Protein AF-A0ABC9EC93-F1 (afdb_monomer)

Structure (mmCIF, N/CA/C/O backbone):
data_AF-A0ABC9EC93-F1
#
_entry.id   AF-A0ABC9EC93-F1
#
loop_
_atom_site.group_PDB
_atom_site.id
_atom_site.type_symbol
_atom_site.label_atom_id
_atom_site.label_alt_id
_atom_site.label_comp_id
_atom_site.label_asym_id
_atom_site.label_entity_id
_atom_site.label_seq_id
_atom_site.pdbx_PDB_ins_code
_atom_site.Cartn_x
_atom_site.Cartn_y
_atom_site.Cartn_z
_atom_site.occupancy
_atom_site.B_iso_or_equiv
_atom_site.auth_seq_id
_atom_site.auth_comp_id
_atom_site.auth_asym_id
_atom_site.auth_atom_id
_atom_site.pdbx_PDB_model_num
ATOM 1 N N . MET A 1 1 ? 21.247 65.349 -34.765 1.00 37.47 1 MET A N 1
ATOM 2 C CA . MET A 1 1 ? 20.930 64.978 -33.371 1.00 37.47 1 MET A CA 1
ATOM 3 C C . MET A 1 1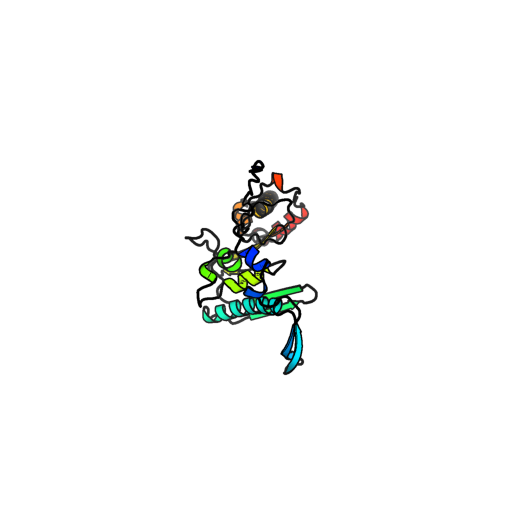 ? 19.420 64.841 -33.272 1.00 37.47 1 MET A C 1
ATOM 5 O O . MET A 1 1 ? 18.752 65.831 -33.028 1.00 37.47 1 MET A O 1
ATOM 9 N N . ASN A 1 2 ? 18.897 63.648 -33.554 1.00 28.33 2 ASN A N 1
ATOM 10 C CA . ASN A 1 2 ? 17.494 63.301 -33.326 1.00 28.33 2 ASN A CA 1
ATOM 11 C C . ASN A 1 2 ? 17.479 62.326 -32.148 1.00 28.33 2 ASN A C 1
ATOM 13 O O . ASN A 1 2 ? 18.087 61.263 -32.239 1.00 28.33 2 ASN A O 1
ATOM 17 N N . LEU A 1 3 ? 16.861 62.731 -31.041 1.00 32.12 3 LEU A N 1
ATOM 18 C CA . LEU A 1 3 ? 16.571 61.881 -29.890 1.00 32.12 3 LEU A CA 1
ATOM 19 C C . LEU A 1 3 ? 15.117 61.428 -30.031 1.00 32.12 3 LEU A C 1
ATOM 21 O O . LEU A 1 3 ? 14.204 62.244 -29.925 1.00 32.12 3 LEU A O 1
ATOM 25 N N . GLU A 1 4 ? 14.920 60.146 -30.322 1.00 33.00 4 GLU A N 1
ATOM 26 C CA . GLU A 1 4 ? 13.622 59.479 -30.206 1.00 33.00 4 GLU A CA 1
ATOM 27 C C . GLU A 1 4 ? 13.312 59.168 -28.728 1.00 33.00 4 GLU A C 1
ATOM 29 O O . GLU A 1 4 ? 14.240 58.992 -27.929 1.00 33.00 4 GLU A O 1
ATOM 34 N N . PRO A 1 5 ? 12.027 59.107 -28.330 1.00 35.53 5 PRO A N 1
ATOM 35 C CA . PRO A 1 5 ? 11.639 58.873 -26.947 1.00 35.53 5 PRO A CA 1
ATOM 36 C C . PRO A 1 5 ? 11.736 57.387 -26.583 1.00 35.53 5 PRO A C 1
ATOM 38 O O . PRO A 1 5 ? 11.238 56.519 -27.297 1.00 35.53 5 PRO A O 1
ATOM 41 N N . GLN A 1 6 ? 12.346 57.098 -25.432 1.00 31.94 6 GLN A N 1
ATOM 42 C CA . GLN A 1 6 ? 12.380 55.755 -24.862 1.00 31.94 6 GLN A CA 1
ATOM 43 C C . GLN A 1 6 ? 10.978 55.319 -24.417 1.00 31.94 6 GLN A C 1
ATOM 45 O O . GLN A 1 6 ? 10.390 55.893 -23.502 1.00 31.94 6 GLN A O 1
ATOM 50 N N . SER A 1 7 ? 10.460 54.267 -25.050 1.00 34.19 7 SER A N 1
ATOM 51 C CA . SER A 1 7 ? 9.344 53.475 -24.545 1.00 34.19 7 SER A CA 1
ATOM 52 C C . SER A 1 7 ? 9.820 52.639 -23.356 1.00 34.19 7 SER A C 1
ATOM 54 O O . SER A 1 7 ? 10.671 51.761 -23.505 1.00 34.19 7 SER A O 1
ATOM 56 N N . SER A 1 8 ? 9.258 52.892 -22.178 1.00 31.48 8 SER A N 1
ATOM 57 C CA . SER A 1 8 ? 9.419 52.057 -20.993 1.00 31.48 8 SER A CA 1
ATOM 58 C C . SER A 1 8 ? 8.718 50.711 -21.203 1.00 31.48 8 SER A C 1
ATOM 60 O O . SER A 1 8 ? 7.518 50.580 -20.964 1.00 31.48 8 SER A O 1
ATOM 62 N N . SER A 1 9 ? 9.454 49.698 -21.651 1.00 28.06 9 SER A N 1
ATOM 63 C CA . SER A 1 9 ? 9.047 48.304 -21.489 1.00 28.06 9 SER A CA 1
ATOM 64 C C . SER A 1 9 ? 9.536 47.817 -20.128 1.00 28.06 9 SER A C 1
ATOM 66 O O . SER A 1 9 ? 10.676 47.376 -19.981 1.00 28.06 9 SER A O 1
ATOM 68 N N . THR A 1 10 ? 8.677 47.921 -19.120 1.00 29.17 10 THR A N 1
ATOM 69 C CA . THR A 1 10 ? 8.843 47.226 -17.845 1.00 29.17 10 THR A CA 1
ATOM 70 C C . THR A 1 10 ? 8.800 45.723 -18.133 1.00 29.17 10 THR A C 1
ATOM 72 O O . THR A 1 10 ? 7.726 45.143 -18.279 1.00 29.17 10 THR A O 1
ATOM 75 N N . GLN A 1 11 ? 9.959 45.081 -18.290 1.00 32.56 11 GLN A N 1
ATOM 76 C CA . GLN A 1 11 ? 10.033 43.625 -18.233 1.00 32.56 11 GLN A CA 1
ATOM 77 C C . GLN A 1 11 ? 9.810 43.219 -16.777 1.00 32.56 11 GLN A C 1
ATOM 79 O O . GLN A 1 11 ? 10.672 43.415 -15.927 1.00 32.56 11 GLN A O 1
ATOM 84 N N . ASN A 1 12 ? 8.621 42.690 -16.504 1.00 31.95 12 ASN A N 1
ATOM 85 C CA . ASN A 1 12 ? 8.336 41.891 -15.319 1.00 31.95 12 ASN A CA 1
ATOM 86 C C . ASN A 1 12 ? 9.278 40.674 -15.303 1.00 31.95 12 ASN A C 1
ATOM 88 O O . ASN A 1 12 ? 9.173 39.845 -16.211 1.00 31.95 12 ASN A O 1
ATOM 92 N N . PRO A 1 13 ? 10.134 40.480 -14.287 1.00 33.22 13 PRO A N 1
ATOM 93 C CA . PRO A 1 13 ? 10.755 39.190 -14.049 1.00 33.22 13 PRO A CA 1
ATOM 94 C C . PRO A 1 13 ? 9.775 38.348 -13.221 1.00 33.22 13 PRO A C 1
ATOM 96 O O . PRO A 1 13 ? 9.917 38.211 -12.010 1.00 33.22 13 PRO A O 1
ATOM 99 N N . HIS A 1 14 ? 8.739 37.809 -13.865 1.00 39.44 14 HIS A N 1
ATOM 100 C CA . HIS A 1 14 ? 7.886 36.785 -13.263 1.00 39.44 14 HIS A CA 1
ATOM 101 C C . HIS A 1 14 ? 8.028 35.473 -14.028 1.00 39.44 14 HIS A C 1
ATOM 103 O O . HIS A 1 14 ? 7.404 35.270 -15.063 1.00 39.44 14 HIS A O 1
ATOM 109 N N . ALA A 1 15 ? 8.799 34.563 -13.448 1.00 32.03 15 ALA A N 1
ATOM 110 C CA . ALA A 1 15 ? 8.433 33.157 -13.384 1.00 32.03 15 ALA A CA 1
ATOM 111 C C . ALA A 1 15 ? 8.995 32.641 -12.056 1.00 32.03 15 ALA A C 1
ATOM 113 O O . ALA A 1 15 ? 10.182 32.345 -11.943 1.00 32.03 15 ALA A O 1
ATOM 114 N N . GLY A 1 16 ? 8.160 32.659 -11.015 1.00 36.53 16 GLY A N 1
ATOM 115 C CA . GLY A 1 16 ? 8.509 32.053 -9.738 1.00 36.53 16 GLY A CA 1
ATOM 116 C C . GLY A 1 16 ? 8.725 30.560 -9.953 1.00 36.53 16 GLY A C 1
ATOM 117 O O . GLY A 1 16 ? 7.812 29.867 -10.394 1.00 36.53 16 GLY A O 1
ATOM 118 N N . GLN A 1 17 ? 9.931 30.076 -9.667 1.00 39.38 17 GLN A N 1
ATOM 119 C CA . GLN A 1 17 ? 10.150 28.659 -9.417 1.00 39.38 17 GLN A CA 1
ATOM 120 C C . GLN A 1 17 ? 9.357 28.321 -8.153 1.00 39.38 17 GLN A C 1
ATOM 122 O O . GLN A 1 17 ? 9.746 28.708 -7.051 1.00 39.38 17 GLN A O 1
ATOM 127 N N . GLY A 1 18 ? 8.194 27.691 -8.322 1.00 45.00 18 GLY A N 1
ATOM 128 C CA . GLY A 1 18 ? 7.500 27.056 -7.211 1.00 45.00 18 GLY A CA 1
ATOM 129 C C . GLY A 1 18 ? 8.447 26.034 -6.594 1.00 45.00 18 GLY A C 1
ATOM 130 O O . GLY A 1 18 ? 9.103 25.289 -7.318 1.00 45.00 18 GLY A O 1
ATOM 131 N N . VAL A 1 19 ? 8.584 26.050 -5.271 1.00 51.44 19 VAL A N 1
ATOM 132 C CA . VAL A 1 19 ? 9.347 25.026 -4.556 1.00 51.44 19 VAL A CA 1
ATOM 133 C C . VAL A 1 19 ? 8.582 23.715 -4.730 1.00 51.44 19 VAL A C 1
ATOM 135 O O . VAL A 1 19 ? 7.580 23.497 -4.059 1.00 51.44 19 VAL A O 1
ATOM 138 N N . GLU A 1 20 ? 9.014 22.896 -5.687 1.00 60.97 20 GLU A N 1
ATOM 139 C CA . GLU A 1 20 ? 8.441 21.574 -5.951 1.00 60.97 20 GLU A CA 1
ATOM 140 C C . GLU A 1 20 ? 8.552 20.710 -4.697 1.00 60.97 20 GLU A C 1
ATOM 142 O O . GLU A 1 20 ? 9.623 20.639 -4.071 1.00 60.97 20 GLU A O 1
ATOM 147 N N . SER A 1 21 ? 7.459 20.036 -4.342 1.00 68.62 21 SER A N 1
ATOM 148 C CA . SER A 1 21 ? 7.466 19.156 -3.180 1.00 68.62 21 SER A CA 1
ATOM 149 C C . SER A 1 21 ? 8.371 17.936 -3.398 1.00 68.62 21 SER A C 1
ATOM 151 O O . SER A 1 21 ? 8.620 17.540 -4.544 1.00 68.62 21 SER A O 1
ATOM 153 N N . PRO A 1 22 ? 8.869 17.287 -2.325 1.00 68.38 22 PRO A N 1
ATOM 154 C CA . PRO A 1 22 ? 9.695 16.085 -2.453 1.00 68.38 22 PRO A CA 1
ATOM 155 C C . PRO A 1 22 ? 9.034 14.998 -3.311 1.00 68.38 22 PRO A C 1
ATOM 157 O O . PRO A 1 22 ? 9.693 14.359 -4.131 1.00 68.38 22 PRO A O 1
ATOM 160 N N . ARG A 1 23 ? 7.714 14.835 -3.176 1.00 70.12 23 ARG A N 1
ATOM 161 C CA . ARG A 1 23 ? 6.916 13.887 -3.955 1.00 70.12 23 ARG A CA 1
ATOM 162 C C . ARG A 1 23 ? 6.804 14.285 -5.425 1.00 70.12 23 ARG A C 1
ATOM 164 O O . ARG A 1 23 ? 6.952 13.430 -6.295 1.00 70.12 23 ARG A O 1
ATOM 171 N N . GLU A 1 24 ? 6.522 15.554 -5.707 1.00 72.62 24 GLU A N 1
ATOM 172 C CA . GLU A 1 24 ? 6.419 16.058 -7.081 1.00 72.62 24 GLU A CA 1
ATOM 173 C C . GLU A 1 24 ? 7.731 15.860 -7.832 1.00 72.62 24 GLU A C 1
ATOM 175 O O . GLU A 1 24 ? 7.724 15.359 -8.953 1.00 72.62 24 GLU A O 1
ATOM 180 N N . ARG A 1 25 ? 8.861 16.125 -7.172 1.00 80.00 25 ARG A N 1
ATOM 181 C CA . ARG A 1 25 ? 10.192 15.882 -7.734 1.00 80.00 25 ARG A CA 1
ATOM 182 C C . ARG A 1 25 ? 10.415 14.413 -8.100 1.00 80.00 25 ARG A C 1
ATOM 184 O O . ARG A 1 25 ? 10.930 14.131 -9.178 1.00 80.00 25 ARG A O 1
ATOM 191 N N . ILE A 1 26 ? 9.983 13.482 -7.243 1.00 82.94 26 ILE A N 1
ATOM 192 C CA . ILE A 1 26 ? 10.064 12.034 -7.511 1.00 82.94 26 ILE A CA 1
ATOM 193 C C . ILE A 1 26 ? 9.227 11.645 -8.732 1.00 82.94 26 ILE A C 1
ATOM 195 O O . ILE A 1 26 ? 9.670 10.846 -9.553 1.00 82.94 26 ILE A O 1
ATOM 199 N N . LEU A 1 27 ? 8.027 12.207 -8.872 1.00 79.56 27 LEU A N 1
ATOM 200 C CA . LEU A 1 27 ? 7.139 11.897 -9.994 1.00 79.56 27 LEU A CA 1
ATOM 201 C C . LEU A 1 27 ? 7.570 12.570 -11.305 1.00 79.56 27 LEU A C 1
ATOM 203 O O . LEU A 1 27 ? 7.331 12.008 -12.373 1.00 79.56 27 LEU A O 1
ATOM 207 N N . LEU A 1 28 ? 8.208 13.741 -11.237 1.00 83.75 28 LEU A N 1
ATOM 208 C CA . LEU A 1 28 ? 8.761 14.450 -12.395 1.00 83.75 28 LEU A CA 1
ATOM 209 C C . LEU A 1 28 ? 10.063 13.814 -12.895 1.00 83.75 28 LEU A C 1
ATOM 211 O O . LEU A 1 28 ? 10.308 13.783 -14.103 1.00 83.75 28 LEU A O 1
ATOM 215 N N . HIS A 1 29 ? 10.875 13.272 -11.985 1.00 86.12 29 HIS A N 1
ATOM 216 C CA . HIS A 1 29 ? 12.179 12.683 -12.292 1.00 86.12 29 HIS A CA 1
ATOM 217 C C . HIS A 1 29 ? 12.331 11.262 -11.723 1.00 86.12 29 HIS A C 1
ATOM 219 O O . HIS A 1 29 ? 13.280 10.986 -10.993 1.00 86.12 29 HIS A O 1
ATOM 225 N N . PRO A 1 30 ? 11.436 10.315 -12.068 1.00 85.69 30 PRO A N 1
ATOM 226 C CA . PRO A 1 30 ? 11.411 8.982 -11.459 1.00 85.69 30 PRO A CA 1
ATOM 227 C C . PRO A 1 30 ? 12.700 8.187 -11.697 1.00 85.69 30 PRO A C 1
ATOM 229 O O . PRO A 1 30 ? 13.083 7.361 -10.866 1.00 85.69 30 PRO A O 1
ATOM 232 N N . GLU A 1 31 ? 13.401 8.456 -12.803 1.00 87.06 31 GLU A N 1
ATOM 233 C CA . GLU A 1 31 ? 14.638 7.756 -13.155 1.00 87.06 31 GLU A CA 1
ATOM 234 C C . GLU A 1 31 ? 15.767 7.959 -12.136 1.00 87.06 31 GLU A C 1
ATOM 236 O O . GLU A 1 31 ? 16.579 7.050 -11.961 1.00 87.06 31 GLU A O 1
ATOM 241 N N . ASP A 1 32 ? 15.768 9.081 -11.409 1.00 85.38 32 ASP A N 1
ATOM 242 C CA . ASP A 1 32 ? 16.762 9.385 -10.372 1.00 85.38 32 ASP A CA 1
ATOM 243 C C . ASP A 1 32 ? 16.549 8.568 -9.084 1.00 85.38 32 ASP A C 1
ATOM 245 O O . ASP A 1 32 ? 17.462 8.441 -8.268 1.00 85.38 32 ASP A O 1
ATOM 249 N N . TYR A 1 33 ? 15.353 7.995 -8.904 1.00 86.06 33 TYR A N 1
ATOM 250 C CA . TYR A 1 33 ? 14.939 7.324 -7.667 1.00 86.06 33 TYR A CA 1
ATOM 251 C C . TYR A 1 33 ? 14.764 5.817 -7.844 1.00 86.06 33 TYR A C 1
ATOM 253 O O . TYR A 1 33 ? 15.267 5.023 -7.050 1.00 86.06 33 TYR A O 1
ATOM 261 N N . VAL A 1 34 ? 14.044 5.411 -8.890 1.00 86.38 34 VAL A N 1
ATOM 262 C CA . VAL A 1 34 ? 13.687 4.004 -9.136 1.00 86.38 34 VAL A CA 1
ATOM 263 C C . VAL A 1 34 ? 14.363 3.433 -10.383 1.00 86.38 34 VAL A C 1
ATOM 265 O O . VAL A 1 34 ? 14.261 2.237 -10.658 1.00 86.38 34 VAL A O 1
ATOM 268 N N . GLY A 1 35 ? 15.113 4.256 -11.118 1.00 88.38 35 GLY A N 1
ATOM 269 C CA . GLY A 1 35 ? 15.680 3.895 -12.410 1.00 88.38 35 GLY A CA 1
ATOM 270 C C . GLY A 1 35 ? 14.658 4.001 -13.542 1.00 88.38 35 GLY A C 1
ATOM 271 O O . GLY A 1 35 ? 13.562 4.529 -13.376 1.00 88.38 35 GLY A O 1
ATOM 272 N N . SER A 1 36 ? 15.033 3.515 -14.728 1.00 91.31 36 SER A N 1
ATOM 273 C CA . SER A 1 36 ? 14.247 3.770 -15.941 1.00 91.31 36 SER A CA 1
ATOM 274 C C . SER A 1 36 ? 12.811 3.244 -15.839 1.00 91.31 36 SER A C 1
ATOM 276 O O . SER A 1 36 ? 12.580 2.093 -15.454 1.00 91.31 36 SER A O 1
ATOM 278 N N . VAL A 1 37 ? 11.862 4.095 -16.231 1.00 92.19 37 VAL A N 1
ATOM 279 C CA . VAL A 1 37 ? 10.425 3.776 -16.327 1.00 92.19 37 VAL A CA 1
ATOM 280 C C . VAL A 1 37 ? 10.044 3.177 -17.685 1.00 92.19 37 VAL A C 1
ATOM 282 O O . VAL A 1 37 ? 8.920 2.724 -17.879 1.00 92.19 37 VAL A O 1
ATOM 285 N N . GLU A 1 38 ? 11.002 3.123 -18.609 1.00 94.44 38 GLU A N 1
ATOM 286 C CA . GLU A 1 38 ? 10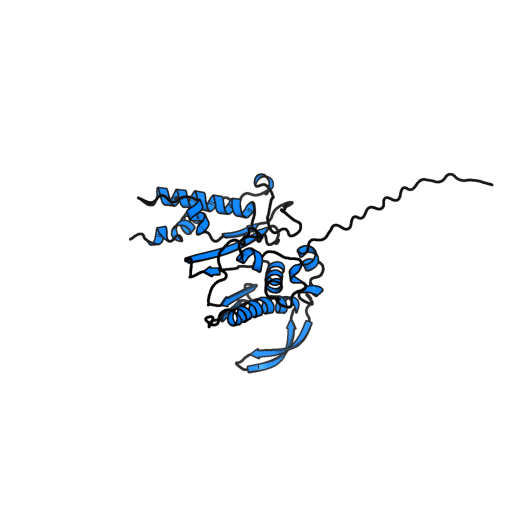.852 2.535 -19.936 1.00 94.44 38 GLU A CA 1
ATOM 287 C C . GLU A 1 38 ? 11.267 1.060 -19.968 1.00 94.44 38 GLU A C 1
ATOM 289 O O . GLU A 1 38 ? 12.097 0.593 -19.181 1.00 94.44 38 GLU A O 1
ATOM 294 N N . ASN A 1 39 ? 10.736 0.320 -20.944 1.00 94.81 39 ASN A N 1
ATOM 295 C CA . ASN A 1 39 ? 11.113 -1.075 -21.161 1.00 94.81 39 ASN A CA 1
ATOM 296 C C . ASN A 1 39 ? 12.599 -1.204 -21.520 1.00 94.81 39 ASN A C 1
ATOM 298 O O . ASN A 1 39 ? 13.095 -0.595 -22.471 1.00 94.81 39 ASN A O 1
ATOM 302 N N . ARG A 1 40 ? 13.305 -2.083 -20.807 1.00 91.75 40 ARG A N 1
ATOM 303 C CA . ARG A 1 40 ? 14.697 -2.451 -21.081 1.00 91.75 40 ARG A CA 1
ATOM 304 C C . ARG A 1 40 ? 14.807 -3.954 -21.259 1.00 91.75 40 ARG A C 1
ATOM 306 O O . ARG A 1 40 ? 14.140 -4.720 -20.572 1.00 91.75 40 ARG A O 1
ATOM 313 N N . SER A 1 41 ? 15.675 -4.371 -22.177 1.00 95.12 41 SER A N 1
ATOM 314 C CA . SER A 1 41 ? 15.993 -5.784 -22.386 1.00 95.12 41 SER A CA 1
ATOM 315 C C . SER A 1 41 ? 17.381 -6.084 -21.842 1.00 95.12 41 SER A C 1
ATOM 317 O O . SER A 1 41 ? 18.351 -5.435 -22.232 1.00 95.12 41 SER A O 1
ATOM 319 N N . LYS A 1 42 ? 17.481 -7.052 -20.931 1.00 91.56 42 LYS A N 1
ATOM 320 C CA . LYS A 1 42 ? 18.745 -7.469 -20.316 1.00 91.56 42 LYS A CA 1
ATOM 321 C C . LYS A 1 42 ? 18.751 -8.978 -20.125 1.00 91.56 42 LYS A C 1
ATOM 323 O O . LYS A 1 42 ? 17.714 -9.577 -19.853 1.00 91.56 42 LYS A O 1
ATOM 328 N N . GLU A 1 43 ? 19.913 -9.604 -20.280 1.00 93.19 43 GLU A N 1
ATOM 329 C CA . GLU A 1 43 ? 20.066 -11.002 -19.889 1.00 93.19 43 GLU A CA 1
ATOM 330 C C . GLU A 1 43 ? 20.065 -11.118 -18.367 1.00 93.19 43 GLU A C 1
ATOM 332 O O . GLU A 1 43 ? 20.937 -10.564 -17.694 1.00 93.19 43 GLU A O 1
ATOM 337 N N . LEU A 1 44 ? 19.086 -11.842 -17.834 1.00 91.31 44 LEU A N 1
ATOM 338 C CA . LEU A 1 44 ? 18.918 -12.078 -16.407 1.00 91.31 44 LEU A CA 1
ATOM 339 C C . LEU A 1 44 ? 18.799 -13.574 -16.135 1.00 91.31 44 LEU A C 1
ATOM 341 O O . LEU A 1 44 ? 18.405 -14.360 -17.001 1.00 91.31 44 LEU A O 1
ATOM 345 N N . TRP A 1 45 ? 19.140 -13.961 -14.911 1.00 90.69 45 TRP A N 1
ATOM 346 C CA . TRP A 1 45 ? 18.816 -15.284 -14.403 1.00 90.69 45 TRP A CA 1
ATOM 347 C C . TRP A 1 45 ? 17.364 -15.300 -13.940 1.00 90.69 45 TRP A C 1
ATOM 349 O O . TRP A 1 45 ? 16.974 -14.492 -13.101 1.00 90.69 45 TRP A O 1
ATOM 359 N N . VAL A 1 46 ? 16.581 -16.229 -14.475 1.00 93.19 46 VAL A N 1
ATOM 360 C CA . VAL A 1 46 ? 15.174 -16.416 -14.124 1.00 93.19 46 VAL A CA 1
ATOM 361 C C . VAL A 1 46 ? 14.984 -17.836 -13.611 1.00 93.19 46 VAL A C 1
ATOM 363 O O . VAL A 1 46 ? 15.528 -18.787 -14.178 1.00 93.19 46 VAL A O 1
ATOM 366 N N . TYR A 1 47 ? 14.235 -17.978 -12.520 1.00 90.94 47 TYR A N 1
ATOM 367 C CA . TYR A 1 47 ? 13.898 -19.279 -11.960 1.00 90.94 47 TYR A CA 1
ATOM 368 C C . TYR A 1 47 ? 12.656 -19.846 -12.647 1.00 90.94 47 TYR A C 1
ATOM 370 O O . TYR A 1 47 ? 11.549 -19.352 -12.451 1.00 90.94 47 TYR A O 1
ATOM 378 N N . GLU A 1 48 ? 12.833 -20.898 -13.438 1.00 90.12 48 GLU A N 1
ATOM 379 C CA . GLU A 1 48 ? 11.760 -21.574 -14.169 1.00 90.12 48 GLU A CA 1
ATOM 380 C C . GLU A 1 48 ? 12.004 -23.088 -14.142 1.00 90.12 48 GLU A C 1
ATOM 382 O O . GLU A 1 48 ? 13.142 -23.562 -14.127 1.00 90.12 48 GLU A O 1
ATOM 387 N N . SER A 1 49 ? 10.930 -23.882 -14.109 1.00 90.88 49 SER A N 1
ATOM 388 C C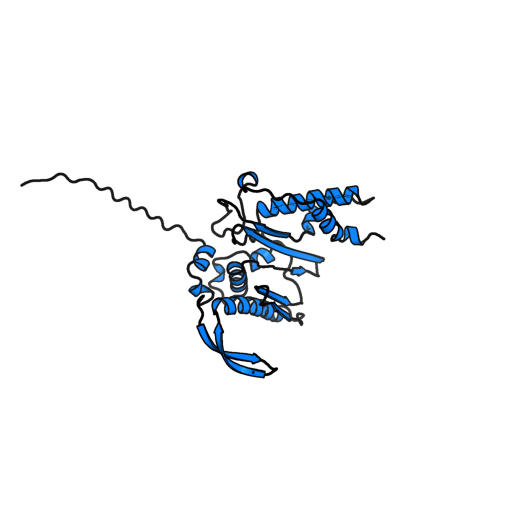A . SER A 1 49 ? 11.021 -25.354 -14.132 1.00 90.88 49 SER A CA 1
ATOM 389 C C . SER A 1 49 ? 11.972 -25.939 -13.075 1.00 90.88 49 SER A C 1
ATOM 391 O O . SER A 1 49 ? 12.695 -26.899 -13.329 1.00 90.88 49 SER A O 1
ATOM 393 N N . ARG A 1 50 ? 11.968 -25.352 -11.870 1.00 92.25 50 ARG A N 1
ATOM 394 C CA . ARG A 1 50 ? 12.841 -25.708 -10.736 1.00 92.25 50 ARG A CA 1
ATOM 395 C C . ARG A 1 50 ? 14.344 -25.474 -10.956 1.00 92.25 50 ARG A C 1
ATOM 397 O O . ARG A 1 50 ? 15.159 -26.052 -10.239 1.00 92.25 50 ARG A O 1
ATOM 404 N N . SER A 1 51 ? 14.727 -24.620 -11.904 1.00 94.44 51 SER A N 1
ATOM 405 C CA . SER A 1 51 ? 16.131 -24.334 -12.222 1.00 94.44 51 SER A CA 1
ATOM 406 C C . SER A 1 51 ? 16.357 -22.867 -12.595 1.00 94.44 51 SER A C 1
ATOM 408 O O . SER A 1 51 ? 15.444 -22.183 -13.053 1.00 94.44 51 SER A O 1
ATOM 410 N N . MET A 1 52 ? 17.581 -22.372 -12.399 1.00 95.75 52 MET A N 1
ATOM 411 C CA . MET A 1 52 ? 17.972 -21.030 -12.838 1.00 95.75 52 MET A CA 1
ATOM 412 C C . MET A 1 52 ? 18.419 -21.079 -14.296 1.00 95.75 52 MET A C 1
ATOM 414 O O . MET A 1 52 ? 19.381 -21.770 -14.624 1.00 95.75 52 MET A O 1
ATOM 418 N N . THR A 1 53 ? 17.750 -20.318 -15.158 1.00 95.06 53 THR A N 1
ATOM 419 C CA . THR A 1 53 ? 18.081 -20.214 -16.583 1.00 95.06 53 THR A CA 1
ATOM 420 C C . THR A 1 53 ? 18.395 -18.768 -16.932 1.00 95.06 53 THR A C 1
ATOM 422 O O . THR A 1 53 ? 17.655 -17.855 -16.570 1.00 95.06 53 THR A O 1
ATOM 425 N N . ARG A 1 54 ? 19.503 -18.540 -17.639 1.00 95.00 54 ARG A N 1
ATOM 426 C CA . ARG A 1 54 ? 19.858 -17.213 -18.144 1.00 95.00 54 ARG A CA 1
ATOM 427 C C . ARG A 1 54 ? 19.138 -16.971 -19.465 1.00 95.00 54 ARG A C 1
ATOM 429 O O . ARG A 1 54 ? 19.319 -17.736 -20.408 1.00 95.00 54 ARG A O 1
ATOM 436 N N . ARG A 1 55 ? 18.335 -15.912 -19.537 1.00 94.81 55 ARG A N 1
ATOM 437 C CA . ARG A 1 55 ? 17.618 -15.529 -20.759 1.00 94.81 55 ARG A CA 1
ATOM 438 C C . ARG A 1 55 ? 17.489 -14.021 -20.883 1.00 94.81 55 ARG A C 1
ATOM 440 O O . ARG A 1 55 ? 17.593 -13.296 -19.896 1.00 94.81 55 ARG A O 1
ATOM 447 N N . LEU A 1 56 ? 17.239 -13.555 -22.102 1.00 95.00 56 LEU A N 1
ATOM 448 C CA . LEU A 1 56 ? 16.875 -12.166 -22.347 1.00 95.00 56 LEU A CA 1
ATOM 449 C C . LEU A 1 56 ? 15.478 -11.904 -21.766 1.00 95.00 56 LEU A C 1
ATOM 451 O O . LEU A 1 56 ? 14.524 -12.625 -22.064 1.00 95.00 56 LEU A O 1
ATOM 455 N N . VAL A 1 57 ? 15.372 -10.887 -20.917 1.00 94.25 57 VAL A N 1
ATOM 456 C CA . VAL A 1 57 ? 14.122 -10.452 -20.291 1.00 94.25 57 VAL A CA 1
ATOM 457 C C . VAL A 1 57 ? 13.892 -8.995 -20.651 1.00 94.25 57 VAL A C 1
ATOM 459 O O . VAL A 1 57 ? 14.781 -8.168 -20.447 1.00 94.25 57 VAL A O 1
ATOM 462 N N . THR A 1 58 ? 12.700 -8.685 -21.153 1.00 95.62 58 THR A N 1
ATOM 463 C CA . THR A 1 58 ? 12.219 -7.310 -21.298 1.00 95.62 58 THR A CA 1
ATOM 464 C C . THR A 1 58 ? 11.360 -6.967 -20.090 1.00 95.62 58 THR A C 1
ATOM 466 O O . THR A 1 58 ? 10.400 -7.677 -19.800 1.00 95.62 58 THR A O 1
ATOM 469 N N . TYR A 1 59 ? 11.730 -5.919 -19.364 1.00 93.12 59 TYR A N 1
ATOM 470 C CA . TYR A 1 59 ? 11.045 -5.487 -18.148 1.00 93.12 59 TYR A CA 1
ATOM 471 C C . TYR A 1 59 ? 11.220 -3.981 -17.936 1.00 93.12 59 TYR A C 1
ATOM 473 O O . TYR A 1 59 ? 12.081 -3.360 -18.562 1.00 93.12 59 TYR A O 1
ATOM 481 N N . VAL A 1 60 ? 10.423 -3.408 -17.034 1.00 93.44 60 VAL A N 1
ATOM 482 C CA . VAL A 1 60 ? 10.577 -2.022 -16.575 1.00 93.44 60 VAL A CA 1
ATOM 483 C C . VAL A 1 60 ? 11.430 -2.017 -15.297 1.00 93.44 60 VAL A C 1
ATOM 485 O O . VAL A 1 60 ? 10.979 -2.556 -14.280 1.00 93.44 60 VAL A O 1
ATOM 488 N N . PRO A 1 61 ? 12.651 -1.444 -15.311 1.00 91.50 61 PRO A N 1
ATOM 489 C CA . PRO A 1 61 ? 13.531 -1.409 -14.141 1.00 91.50 61 PRO A CA 1
ATOM 490 C C . PRO A 1 61 ? 12.901 -0.785 -12.896 1.00 91.50 61 PRO A C 1
ATOM 492 O O . PRO A 1 61 ? 13.051 -1.348 -11.814 1.00 91.50 61 PRO A O 1
ATOM 495 N N . ALA A 1 62 ? 12.149 0.307 -13.054 1.00 89.62 62 ALA A N 1
ATOM 496 C CA . ALA A 1 62 ? 11.452 0.966 -11.952 1.00 89.62 62 ALA A CA 1
ATOM 497 C C . ALA A 1 62 ? 10.493 0.030 -11.200 1.00 89.62 62 ALA A C 1
ATOM 499 O O . ALA A 1 62 ? 10.521 -0.029 -9.972 1.00 89.62 62 ALA A O 1
ATOM 500 N N . LEU A 1 63 ? 9.698 -0.764 -11.929 1.00 90.31 63 LEU A N 1
ATOM 501 C CA . LEU A 1 63 ? 8.766 -1.726 -11.332 1.00 90.31 63 LEU A CA 1
ATOM 502 C C . LEU A 1 63 ? 9.504 -2.828 -10.560 1.00 90.31 63 LEU A C 1
ATOM 504 O O . LEU A 1 63 ? 9.090 -3.216 -9.470 1.00 90.31 63 LEU A O 1
ATOM 508 N N . TYR A 1 64 ? 10.614 -3.320 -11.115 1.00 90.44 64 TYR A N 1
ATOM 509 C CA . TYR A 1 64 ? 11.469 -4.281 -10.420 1.00 90.44 64 TYR A CA 1
ATOM 510 C C . TYR A 1 64 ? 12.048 -3.678 -9.133 1.00 90.44 64 TYR A C 1
ATOM 512 O O . TYR A 1 64 ? 12.034 -4.333 -8.095 1.00 90.44 64 TYR A O 1
ATOM 520 N N . LYS A 1 65 ? 12.516 -2.425 -9.187 1.00 87.88 65 LYS A N 1
ATOM 521 C CA . LYS A 1 65 ? 13.146 -1.741 -8.055 1.00 87.88 65 LYS A CA 1
ATOM 522 C C . LYS A 1 65 ? 12.180 -1.539 -6.891 1.00 87.88 65 LYS A C 1
ATOM 524 O O . LYS A 1 65 ? 12.529 -1.890 -5.773 1.00 87.88 65 LYS A O 1
ATOM 529 N N . ILE A 1 66 ? 10.966 -1.043 -7.134 1.00 87.50 66 ILE A N 1
ATOM 530 C CA . ILE A 1 66 ? 9.994 -0.842 -6.045 1.00 87.50 66 ILE A CA 1
ATOM 531 C C . ILE A 1 66 ? 9.570 -2.160 -5.386 1.00 87.50 66 ILE A C 1
ATOM 533 O O . ILE A 1 66 ? 9.327 -2.194 -4.185 1.00 87.50 66 ILE A O 1
ATOM 537 N N . PHE A 1 67 ? 9.523 -3.259 -6.144 1.00 89.75 67 PHE A N 1
ATOM 538 C CA . PHE A 1 67 ? 9.287 -4.587 -5.582 1.00 89.75 67 PHE A CA 1
ATOM 539 C C . PHE A 1 67 ? 10.472 -5.071 -4.732 1.00 89.75 67 PHE A C 1
ATOM 541 O O . PHE A 1 67 ? 10.269 -5.579 -3.628 1.00 89.75 67 PHE A O 1
ATOM 548 N N . ASP A 1 68 ? 11.698 -4.882 -5.226 1.00 86.88 68 ASP A N 1
ATOM 549 C CA . ASP A 1 68 ? 12.943 -5.227 -4.531 1.00 86.88 68 ASP A CA 1
ATOM 550 C C . ASP A 1 68 ? 13.067 -4.496 -3.185 1.00 86.88 68 ASP A C 1
ATOM 552 O O . ASP A 1 68 ? 13.386 -5.120 -2.179 1.00 86.88 68 ASP A O 1
ATOM 556 N N . GLU A 1 69 ? 12.703 -3.212 -3.120 1.00 86.94 69 GLU A N 1
ATOM 557 C CA . GLU A 1 69 ? 12.703 -2.432 -1.872 1.00 86.94 69 GLU A CA 1
ATOM 558 C C . GLU A 1 69 ? 11.788 -3.026 -0.787 1.00 86.94 69 GLU A C 1
ATOM 560 O O . GLU A 1 69 ? 12.170 -3.094 0.382 1.00 86.94 69 GLU A O 1
ATOM 565 N N . ILE A 1 70 ? 10.601 -3.528 -1.153 1.00 86.31 70 ILE A N 1
ATOM 566 C CA . ILE A 1 70 ? 9.701 -4.190 -0.192 1.00 86.31 70 ILE A CA 1
ATOM 567 C C . ILE A 1 70 ? 10.309 -5.507 0.313 1.00 86.31 70 ILE A C 1
ATOM 569 O O . ILE A 1 70 ? 10.189 -5.840 1.497 1.00 86.31 70 ILE A O 1
ATOM 573 N N . LEU A 1 71 ? 10.977 -6.266 -0.561 1.00 87.19 71 LEU A N 1
ATOM 574 C CA . LEU A 1 71 ? 11.658 -7.500 -0.165 1.00 87.19 71 LEU A CA 1
ATOM 575 C C . LEU A 1 71 ? 12.867 -7.227 0.730 1.00 87.19 71 LEU A C 1
ATOM 577 O O . LEU A 1 71 ? 13.053 -7.933 1.721 1.00 87.19 71 LEU A O 1
ATOM 581 N N . LEU A 1 72 ? 13.661 -6.206 0.409 1.00 85.25 72 LEU A N 1
ATOM 582 C CA . LEU A 1 72 ? 14.801 -5.775 1.214 1.00 85.25 72 LEU A CA 1
ATOM 583 C C . LEU A 1 72 ? 14.348 -5.304 2.594 1.00 85.25 72 LEU A C 1
ATOM 585 O O . LEU A 1 72 ? 14.940 -5.717 3.588 1.00 85.25 72 LEU A O 1
ATOM 589 N N . PHE A 1 73 ? 13.251 -4.548 2.675 1.00 82.81 73 PHE A N 1
ATOM 590 C CA . PHE A 1 73 ? 12.645 -4.163 3.948 1.00 82.81 73 PHE A CA 1
ATOM 591 C C . PHE A 1 73 ? 12.251 -5.385 4.794 1.00 82.81 73 PHE A C 1
ATOM 593 O O . PHE A 1 73 ? 12.562 -5.463 5.985 1.00 82.81 73 PHE A O 1
ATOM 600 N N . ALA A 1 74 ? 11.611 -6.385 4.181 1.00 84.00 74 ALA A N 1
ATOM 601 C CA . ALA A 1 74 ? 11.259 -7.621 4.875 1.00 84.00 74 ALA A CA 1
ATOM 602 C C . ALA A 1 74 ? 12.498 -8.446 5.281 1.00 84.00 74 ALA A C 1
ATOM 604 O O . ALA A 1 74 ? 12.503 -9.073 6.338 1.00 84.00 74 ALA A O 1
ATOM 605 N N . ALA A 1 75 ? 13.560 -8.447 4.474 1.00 84.12 75 ALA A N 1
ATOM 606 C CA . ALA A 1 75 ? 14.813 -9.130 4.790 1.00 84.12 75 ALA A CA 1
ATOM 607 C C . ALA A 1 75 ? 15.586 -8.437 5.925 1.00 84.12 75 ALA A C 1
ATOM 609 O O . ALA A 1 75 ? 16.122 -9.113 6.803 1.00 84.12 75 ALA A O 1
ATOM 610 N N . ASP A 1 76 ? 15.608 -7.106 5.952 1.00 81.94 76 ASP A N 1
ATOM 611 C CA . ASP A 1 76 ? 16.213 -6.319 7.027 1.00 81.94 76 ASP A CA 1
ATOM 612 C C . ASP A 1 76 ? 15.500 -6.555 8.369 1.00 81.94 76 ASP A C 1
ATOM 614 O O . ASP A 1 76 ? 16.141 -6.733 9.409 1.00 81.94 76 ASP A O 1
ATOM 618 N N . LYS A 1 77 ? 14.171 -6.735 8.338 1.00 80.12 77 LYS A N 1
ATOM 619 C CA . LYS A 1 77 ? 13.401 -7.162 9.514 1.00 80.12 77 LYS A CA 1
ATOM 620 C C . LYS A 1 77 ? 13.959 -8.443 10.141 1.00 80.12 77 LYS A C 1
ATOM 622 O O . LYS A 1 77 ? 14.031 -8.516 11.362 1.00 80.12 77 LYS A O 1
ATOM 627 N N . LYS A 1 78 ? 14.407 -9.429 9.351 1.00 85.56 78 LYS A N 1
ATOM 628 C CA . LYS A 1 78 ? 15.026 -10.660 9.884 1.00 85.56 78 LYS A CA 1
ATOM 629 C C . LYS A 1 78 ? 16.342 -10.390 10.615 1.00 85.56 78 LYS A C 1
ATOM 631 O O . LYS A 1 78 ? 16.668 -11.113 11.555 1.00 85.56 78 LYS A O 1
ATOM 636 N N . GLN A 1 79 ? 17.110 -9.392 10.181 1.00 81.69 79 GLN A N 1
ATOM 637 C CA . GLN A 1 79 ? 18.361 -9.022 10.847 1.00 81.69 79 GLN A CA 1
ATOM 638 C C . GLN A 1 79 ? 18.086 -8.394 12.216 1.00 81.69 79 GLN A C 1
ATOM 640 O O . GLN A 1 79 ? 18.773 -8.707 13.186 1.00 81.69 79 GLN A O 1
ATOM 645 N N . ARG A 1 80 ? 17.046 -7.556 12.299 1.00 79.06 80 ARG A N 1
ATOM 646 C CA . ARG A 1 80 ? 16.622 -6.876 13.533 1.00 79.06 80 ARG A CA 1
ATOM 647 C C . ARG A 1 80 ? 15.838 -7.783 14.481 1.00 79.06 80 ARG A C 1
ATOM 649 O O . ARG A 1 80 ? 15.941 -7.638 15.695 1.00 79.06 80 ARG A O 1
ATOM 656 N N . ASP A 1 81 ? 15.071 -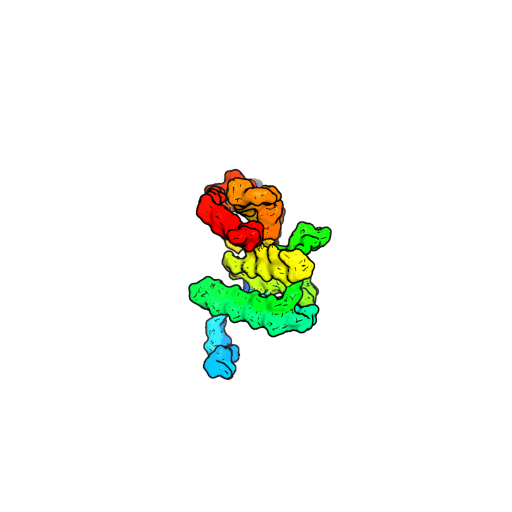8.721 13.934 1.00 80.88 81 ASP A N 1
ATOM 657 C CA . ASP A 1 81 ? 14.267 -9.683 14.677 1.00 80.88 81 ASP A CA 1
ATOM 658 C C . ASP A 1 81 ? 14.644 -11.132 14.317 1.00 80.88 81 ASP A C 1
ATOM 660 O O . ASP A 1 81 ? 14.124 -11.714 13.354 1.00 80.88 81 ASP A O 1
ATOM 664 N N . PRO A 1 82 ? 15.487 -11.776 15.145 1.00 87.56 82 PRO A N 1
ATOM 665 C CA . PRO A 1 82 ? 15.865 -13.169 14.958 1.00 87.56 82 PRO A CA 1
ATOM 666 C C . PRO A 1 82 ? 14.685 -14.149 14.962 1.00 87.56 82 PRO A C 1
ATOM 668 O O . PRO A 1 82 ? 14.836 -15.254 14.436 1.00 87.56 82 PRO A O 1
ATOM 671 N N . THR A 1 83 ? 13.524 -13.780 15.516 1.00 87.69 83 THR A N 1
ATOM 672 C CA . THR A 1 83 ? 12.348 -14.661 15.617 1.00 87.69 83 THR A CA 1
ATOM 673 C C . THR A 1 83 ? 11.571 -14.800 14.309 1.00 87.69 83 THR A C 1
ATOM 675 O O . THR A 1 83 ? 10.869 -15.797 14.129 1.00 87.69 83 THR A O 1
ATOM 678 N N . MET A 1 84 ? 11.740 -13.872 13.358 1.00 88.00 84 MET A N 1
ATOM 679 C CA . MET A 1 84 ? 11.142 -13.981 12.026 1.00 88.00 84 MET A CA 1
ATOM 680 C C . MET A 1 84 ? 11.629 -15.264 11.338 1.00 88.00 84 MET A C 1
ATOM 682 O O . MET A 1 84 ? 12.828 -15.507 11.220 1.00 88.00 84 MET A O 1
ATOM 686 N N . ASN A 1 85 ? 10.726 -16.113 10.864 1.00 90.69 85 ASN A N 1
ATOM 687 C CA . ASN A 1 85 ? 11.080 -17.380 10.208 1.00 90.69 85 ASN A CA 1
ATOM 688 C C . ASN A 1 85 ? 10.227 -17.691 8.973 1.00 90.69 85 ASN A C 1
ATOM 690 O O . ASN A 1 85 ? 10.430 -18.719 8.329 1.00 90.69 85 ASN A O 1
ATOM 694 N N . PHE A 1 86 ? 9.297 -16.802 8.635 1.00 87.62 86 PHE A N 1
ATOM 695 C CA . PHE A 1 86 ? 8.375 -16.968 7.531 1.00 87.62 86 PHE A CA 1
ATOM 696 C C . PHE A 1 86 ? 8.298 -15.677 6.720 1.00 87.62 86 PHE A C 1
ATOM 698 O O . PHE A 1 86 ? 8.063 -14.598 7.264 1.00 87.62 86 PHE A O 1
ATOM 705 N N . LEU A 1 87 ? 8.481 -15.821 5.409 1.00 91.19 87 LEU A N 1
ATOM 706 C CA . LEU A 1 87 ? 8.287 -14.785 4.405 1.00 91.19 87 LEU A CA 1
ATOM 707 C C . LEU A 1 87 ? 7.453 -15.399 3.282 1.00 91.19 87 LEU A C 1
ATOM 709 O O . LEU A 1 87 ? 7.816 -16.442 2.740 1.00 91.19 87 LEU A O 1
ATOM 713 N N . ASN A 1 88 ? 6.345 -14.759 2.939 1.00 90.69 88 ASN A N 1
ATOM 714 C CA . ASN A 1 88 ? 5.465 -15.171 1.862 1.00 90.69 88 ASN A CA 1
ATOM 715 C C . ASN A 1 88 ? 5.298 -14.027 0.870 1.00 90.69 88 ASN A C 1
ATOM 717 O O . ASN A 1 88 ? 4.947 -12.912 1.251 1.00 90.69 88 ASN A O 1
ATOM 721 N N . VAL A 1 89 ? 5.525 -14.327 -0.403 1.00 93.06 89 VAL A N 1
ATOM 722 C CA . VAL A 1 89 ? 5.399 -13.372 -1.500 1.00 93.06 89 VAL A CA 1
ATOM 723 C C . VAL A 1 89 ? 4.362 -13.912 -2.468 1.00 93.06 89 VAL A C 1
ATOM 725 O O . VAL A 1 89 ? 4.502 -15.022 -2.980 1.00 93.06 89 VAL A O 1
ATOM 728 N N . VAL A 1 90 ? 3.325 -13.123 -2.721 1.00 89.31 90 VAL A N 1
ATOM 729 C CA . VAL A 1 90 ? 2.281 -13.440 -3.696 1.00 89.31 90 VAL A CA 1
ATOM 730 C C . VAL A 1 90 ? 2.354 -12.411 -4.808 1.00 89.31 90 VAL A C 1
ATOM 732 O O . VAL A 1 90 ? 2.310 -11.213 -4.541 1.00 89.31 90 VAL A O 1
ATOM 735 N N . VAL A 1 91 ? 2.450 -12.886 -6.046 1.00 90.50 91 VAL A N 1
ATOM 736 C CA . VAL A 1 91 ? 2.405 -12.057 -7.252 1.00 90.50 91 VAL A CA 1
ATOM 737 C C . VAL A 1 91 ? 1.237 -12.539 -8.100 1.00 90.50 91 VAL A C 1
ATOM 739 O O . VAL A 1 91 ? 1.267 -13.647 -8.634 1.00 90.50 91 VAL A O 1
ATOM 742 N N . ASP A 1 92 ? 0.208 -11.707 -8.216 1.00 85.19 92 ASP A N 1
ATOM 743 C CA . ASP A 1 92 ? -0.938 -11.925 -9.093 1.00 85.19 92 ASP A CA 1
ATOM 744 C C . ASP A 1 92 ? -0.890 -10.908 -10.237 1.00 85.19 92 ASP A C 1
ATOM 746 O O . ASP A 1 92 ? -1.357 -9.772 -10.124 1.00 85.19 92 ASP A O 1
ATOM 750 N N . ALA A 1 93 ? -0.313 -11.335 -11.360 1.00 86.62 93 ALA A N 1
ATOM 751 C CA . ALA A 1 93 ? -0.191 -10.507 -12.555 1.00 86.62 93 ALA A CA 1
ATOM 752 C C . ALA A 1 93 ? -1.551 -10.165 -13.189 1.00 86.62 93 ALA A C 1
ATOM 754 O O . ALA A 1 93 ? -1.664 -9.143 -13.856 1.00 86.62 93 ALA A O 1
ATOM 755 N N . SER A 1 94 ? -2.586 -10.988 -12.980 1.00 80.19 94 SER A N 1
ATOM 756 C CA . SER A 1 94 ? -3.918 -10.741 -13.549 1.00 80.19 94 SER A CA 1
ATOM 757 C C . SER A 1 94 ? -4.644 -9.598 -12.843 1.00 80.19 94 SER A C 1
ATOM 759 O O . SER A 1 94 ? -5.406 -8.864 -13.468 1.00 80.19 94 SER A O 1
ATOM 761 N N . ARG A 1 95 ? -4.372 -9.432 -11.545 1.00 76.69 95 ARG A N 1
ATOM 762 C CA . ARG A 1 95 ? -4.933 -8.372 -10.702 1.00 76.69 95 ARG A CA 1
ATOM 763 C C . ARG A 1 95 ? -3.975 -7.204 -10.482 1.00 76.69 95 ARG A C 1
ATOM 765 O O . ARG A 1 95 ? -4.330 -6.287 -9.751 1.00 76.69 95 ARG A O 1
ATOM 772 N N . CYS A 1 96 ? -2.779 -7.245 -11.074 1.00 79.06 96 CYS A N 1
ATOM 773 C CA . CYS A 1 96 ? -1.697 -6.294 -10.808 1.00 79.06 96 CYS A CA 1
ATOM 774 C C . CYS A 1 96 ? -1.422 -6.127 -9.301 1.00 79.06 96 CYS A C 1
ATOM 776 O O . CYS A 1 96 ? -1.224 -5.016 -8.820 1.00 79.06 96 CYS A O 1
ATOM 778 N N . HIS A 1 97 ? -1.438 -7.233 -8.553 1.00 83.06 97 HIS A N 1
ATOM 779 C CA . HIS A 1 97 ? -1.337 -7.229 -7.096 1.00 83.06 97 HIS A CA 1
ATOM 780 C C . HIS A 1 97 ? -0.093 -7.988 -6.632 1.00 83.06 97 HIS A C 1
ATOM 782 O O . HIS A 1 97 ? 0.135 -9.138 -7.018 1.00 83.06 97 HIS A O 1
ATOM 788 N N . ILE A 1 98 ? 0.683 -7.357 -5.753 1.00 86.12 98 ILE A N 1
ATOM 789 C CA . ILE A 1 98 ? 1.830 -7.962 -5.080 1.00 86.12 98 ILE A CA 1
ATOM 790 C C . ILE A 1 98 ? 1.620 -7.818 -3.576 1.00 86.12 98 ILE A C 1
ATOM 792 O O . ILE A 1 98 ? 1.369 -6.718 -3.095 1.00 86.12 98 ILE A O 1
ATOM 796 N N . SER A 1 99 ? 1.765 -8.911 -2.825 1.00 86.00 99 SER A N 1
ATOM 797 C CA . SER A 1 99 ? 1.794 -8.858 -1.360 1.00 86.00 99 SER A CA 1
ATOM 798 C C . SER A 1 99 ? 3.034 -9.538 -0.812 1.00 86.00 99 SER A C 1
ATOM 800 O O . SER A 1 99 ? 3.321 -10.684 -1.167 1.00 86.00 99 SER A O 1
ATOM 802 N N . VAL A 1 100 ? 3.709 -8.863 0.112 1.00 87.56 100 VAL A N 1
ATOM 803 C CA . VAL A 1 100 ? 4.834 -9.404 0.874 1.00 87.56 100 VAL A CA 1
ATOM 804 C C . VAL A 1 100 ? 4.422 -9.467 2.338 1.00 87.56 100 VAL A C 1
ATOM 806 O O . VAL A 1 100 ? 4.113 -8.451 2.952 1.00 87.56 100 VAL A O 1
ATOM 809 N N . TYR A 1 101 ? 4.399 -10.673 2.894 1.00 86.25 101 TYR A N 1
ATOM 810 C CA . TYR A 1 101 ? 4.083 -10.926 4.294 1.00 86.25 101 TYR A CA 1
ATOM 811 C C . TYR A 1 101 ? 5.292 -11.535 4.993 1.00 86.25 101 TYR A C 1
ATOM 813 O O . TYR A 1 101 ? 5.842 -12.526 4.519 1.00 86.25 101 TYR A O 1
ATOM 821 N N . CYS A 1 102 ? 5.664 -10.993 6.147 1.00 84.75 102 CYS A N 1
ATOM 822 C CA . CYS A 1 102 ? 6.649 -11.585 7.046 1.00 84.75 102 CYS A CA 1
ATOM 823 C C . CYS A 1 102 ? 6.074 -11.691 8.460 1.00 84.75 102 CYS A C 1
ATOM 825 O O . CYS A 1 102 ? 5.277 -10.850 8.879 1.00 84.75 102 CYS A O 1
ATOM 827 N N . ASN A 1 103 ? 6.471 -12.732 9.192 1.00 83.50 103 ASN A N 1
ATOM 828 C CA . ASN A 1 103 ? 6.145 -12.857 10.611 1.00 83.50 103 ASN A CA 1
ATOM 829 C C . ASN A 1 103 ? 7.247 -12.245 11.502 1.00 83.50 103 ASN A C 1
ATOM 831 O O . ASN A 1 103 ? 8.128 -11.534 11.020 1.00 83.50 103 ASN A O 1
ATOM 835 N N . GLY A 1 104 ? 7.174 -12.494 12.809 1.00 80.94 104 GLY A N 1
ATOM 836 C CA . GLY A 1 104 ? 8.015 -11.842 13.816 1.00 80.94 104 GLY A CA 1
ATOM 837 C C . GLY A 1 104 ? 7.288 -10.682 14.496 1.00 80.94 104 GLY A C 1
ATOM 838 O O . GLY A 1 104 ? 6.087 -10.481 14.304 1.00 80.94 104 GLY A O 1
ATOM 839 N N . HIS A 1 105 ? 8.013 -9.919 15.301 1.00 78.19 105 HIS A N 1
ATOM 840 C CA . HIS A 1 105 ? 7.501 -8.759 16.015 1.00 78.19 105 HIS A CA 1
ATOM 841 C C . HIS A 1 105 ? 7.057 -7.689 15.021 1.00 78.19 105 HIS A C 1
ATOM 843 O O . HIS A 1 105 ? 7.831 -7.260 14.163 1.00 78.19 105 HIS A O 1
ATOM 849 N N . GLY A 1 106 ? 5.801 -7.256 15.115 1.00 68.75 106 GLY A N 1
ATOM 850 C CA . GLY A 1 106 ? 5.285 -6.138 14.330 1.00 68.75 106 GLY A CA 1
ATOM 851 C C . GLY A 1 106 ? 6.040 -4.837 14.610 1.00 68.75 106 GLY A C 1
ATOM 852 O O . GLY A 1 106 ? 6.700 -4.688 15.639 1.00 68.75 106 GLY A O 1
ATOM 853 N N . ILE A 1 107 ? 5.929 -3.883 13.685 1.00 72.94 107 ILE A N 1
ATOM 854 C CA . ILE A 1 107 ? 6.286 -2.491 13.986 1.00 72.94 107 ILE A CA 1
ATOM 855 C C . ILE A 1 107 ? 5.377 -2.045 15.142 1.00 72.94 107 ILE A C 1
ATOM 857 O O . ILE A 1 107 ? 4.179 -2.340 15.084 1.00 72.94 107 ILE A O 1
ATOM 861 N N . PRO A 1 108 ? 5.898 -1.397 16.197 1.00 70.94 108 PRO A N 1
ATOM 862 C CA . PRO A 1 108 ? 5.044 -1.011 17.310 1.00 70.94 108 PRO A CA 1
ATOM 863 C C . PRO A 1 108 ? 3.947 -0.040 16.851 1.00 70.94 108 PRO A C 1
ATOM 865 O O . PRO A 1 108 ? 4.188 0.866 16.052 1.00 70.94 108 PRO A O 1
ATOM 868 N N . ILE A 1 109 ? 2.721 -0.267 17.323 1.00 70.94 109 ILE A N 1
ATOM 869 C CA . ILE A 1 109 ? 1.549 0.541 16.954 1.00 70.94 109 ILE A CA 1
ATOM 870 C C . ILE A 1 109 ? 1.375 1.634 18.007 1.00 70.94 109 ILE A C 1
ATOM 872 O O . ILE A 1 109 ? 0.480 1.576 18.860 1.00 70.94 109 ILE A O 1
ATOM 876 N N . ASP A 1 110 ? 2.277 2.607 17.931 1.00 66.12 110 ASP A N 1
ATOM 877 C CA . ASP A 1 110 ? 2.356 3.766 18.812 1.00 66.12 110 ASP A CA 1
ATOM 878 C C . ASP A 1 110 ? 2.635 5.039 17.998 1.00 66.12 110 ASP A C 1
ATOM 880 O O . ASP A 1 110 ? 3.042 4.980 16.832 1.00 66.12 110 ASP A O 1
ATOM 884 N N . VAL A 1 111 ? 2.347 6.182 18.616 1.00 66.44 111 VAL A N 1
ATOM 885 C CA . VAL A 1 111 ? 2.580 7.517 18.056 1.00 66.44 111 VAL A CA 1
ATOM 886 C C . VAL A 1 111 ? 3.999 7.950 18.413 1.00 66.44 111 VAL A C 1
ATOM 888 O O . VAL A 1 111 ? 4.399 7.827 19.574 1.00 66.44 111 VAL A O 1
ATOM 891 N N . ASP A 1 112 ? 4.749 8.429 17.425 1.00 70.75 112 ASP A N 1
ATOM 892 C CA . ASP A 1 112 ? 6.061 9.030 17.638 1.00 70.75 112 ASP A CA 1
ATOM 893 C C . ASP A 1 112 ? 5.916 10.350 18.415 1.00 70.75 112 ASP A C 1
ATOM 895 O O . ASP A 1 112 ? 5.028 11.154 18.131 1.00 70.75 112 ASP A O 1
ATOM 899 N N . GLN A 1 113 ? 6.740 10.55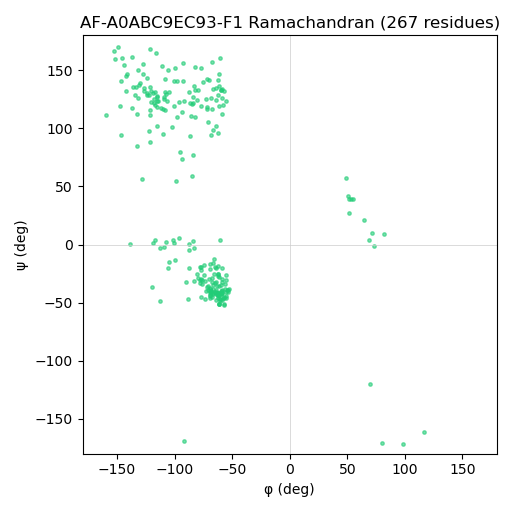7 19.445 1.00 67.19 113 GLN A N 1
ATOM 900 C CA . GLN A 1 113 ? 6.582 11.704 20.347 1.00 67.19 113 GLN A CA 1
ATOM 901 C C . GLN A 1 113 ? 7.092 13.020 19.756 1.00 67.19 113 GLN A C 1
ATOM 903 O O . GLN A 1 113 ? 6.678 14.078 20.231 1.00 67.19 113 GLN A O 1
ATOM 908 N N . GLU A 1 114 ? 7.981 12.965 18.764 1.00 69.75 114 GLU A N 1
ATOM 909 C CA . GLU A 1 114 ? 8.534 14.148 18.106 1.00 69.75 114 GLU A CA 1
ATOM 910 C C . GLU A 1 114 ? 7.644 14.563 16.932 1.00 69.75 114 GLU A C 1
ATOM 912 O O . GLU A 1 114 ? 7.252 15.726 16.841 1.00 69.75 114 GLU A O 1
ATOM 917 N N . GLU A 1 115 ? 7.256 13.599 16.096 1.00 59.84 115 GLU A N 1
ATOM 918 C CA . GLU A 1 115 ? 6.476 13.848 14.877 1.00 59.84 115 GLU A CA 1
ATOM 919 C C . GLU A 1 115 ? 4.954 13.858 15.118 1.00 59.84 115 GLU A C 1
ATOM 921 O O . GLU A 1 115 ? 4.190 14.400 14.323 1.00 59.84 115 GLU A O 1
ATOM 926 N N . GLY A 1 116 ? 4.471 13.268 16.218 1.00 59.78 116 GLY A N 1
ATOM 927 C CA . GLY A 1 116 ? 3.047 13.268 16.579 1.00 59.78 116 GLY A CA 1
ATOM 928 C C . GLY A 1 116 ? 2.148 12.378 15.707 1.00 59.78 116 GLY A C 1
ATOM 929 O O . GLY A 1 116 ? 0.925 12.429 15.846 1.00 59.78 116 GLY A O 1
ATOM 930 N N . ILE A 1 117 ? 2.733 11.540 14.848 1.00 60.91 117 ILE A N 1
ATOM 931 C CA . ILE A 1 117 ? 2.046 10.602 13.943 1.00 60.91 117 ILE A CA 1
ATOM 932 C C . ILE A 1 117 ? 2.369 9.142 14.290 1.00 60.91 117 ILE A C 1
ATOM 934 O O . ILE A 1 117 ? 3.315 8.858 15.026 1.00 60.91 117 ILE A O 1
ATOM 938 N N . TYR A 1 118 ? 1.596 8.176 13.781 1.00 66.31 118 TYR A N 1
ATOM 939 C CA . TYR A 1 118 ? 1.900 6.758 14.014 1.00 66.31 118 TYR A CA 1
ATOM 940 C C . TYR A 1 118 ? 3.254 6.371 13.411 1.00 66.31 118 TYR A C 1
ATOM 942 O O . TYR A 1 118 ? 3.569 6.732 12.282 1.00 66.31 118 TYR A O 1
ATOM 950 N N . MET A 1 119 ? 4.032 5.528 14.093 1.00 68.50 119 MET A N 1
ATOM 951 C CA . MET A 1 119 ? 5.317 5.072 13.539 1.00 68.50 119 MET A CA 1
ATOM 952 C C . MET A 1 119 ? 5.166 4.338 12.201 1.00 68.50 119 MET A C 1
ATOM 954 O O . MET A 1 119 ? 6.008 4.466 11.317 1.00 68.50 119 MET A O 1
ATOM 958 N N . ALA A 1 120 ? 4.079 3.581 12.024 1.00 71.56 120 ALA A N 1
ATOM 959 C CA . ALA A 1 120 ? 3.762 2.949 10.744 1.00 71.56 120 ALA A CA 1
ATOM 960 C C . ALA A 1 120 ? 3.596 3.993 9.626 1.00 71.56 120 ALA A C 1
ATOM 962 O O . ALA A 1 120 ? 4.119 3.839 8.526 1.00 71.56 120 ALA A O 1
ATOM 963 N N . GLU A 1 121 ? 2.910 5.083 9.934 1.00 69.94 121 GLU A N 1
ATOM 964 C CA . GLU A 1 121 ? 2.667 6.192 9.023 1.00 69.94 121 GLU A CA 1
ATOM 965 C C . GLU A 1 121 ? 3.948 6.983 8.716 1.00 69.94 121 GLU A C 1
ATOM 967 O O . GLU A 1 121 ? 4.189 7.354 7.566 1.00 69.94 121 GLU A O 1
ATOM 972 N N . MET A 1 122 ? 4.822 7.156 9.707 1.00 68.75 122 MET A N 1
ATOM 973 C CA . MET A 1 122 ? 6.148 7.751 9.532 1.00 68.75 122 MET A CA 1
ATOM 974 C C . MET A 1 122 ? 7.038 6.905 8.602 1.00 68.75 122 MET A C 1
ATOM 976 O O . MET A 1 122 ? 7.705 7.432 7.711 1.00 68.75 122 MET A O 1
ATOM 980 N N . ILE A 1 123 ? 7.024 5.575 8.759 1.00 72.25 123 ILE A N 1
ATOM 981 C CA . ILE A 1 123 ? 7.874 4.655 7.982 1.00 72.25 123 ILE A CA 1
ATOM 982 C C . ILE A 1 123 ? 7.389 4.512 6.535 1.00 72.25 123 ILE A C 1
ATOM 984 O O . ILE A 1 123 ? 8.202 4.559 5.614 1.00 72.25 123 ILE A O 1
ATOM 988 N N . PHE A 1 124 ? 6.086 4.313 6.323 1.00 75.38 124 PHE A N 1
ATOM 989 C CA . PHE A 1 124 ? 5.543 3.970 5.001 1.00 75.38 124 PHE A CA 1
ATOM 990 C C . PHE A 1 124 ? 4.944 5.155 4.244 1.00 75.38 124 PHE A C 1
ATOM 992 O O . PHE A 1 124 ? 4.647 5.032 3.052 1.00 75.38 124 PHE A O 1
ATOM 999 N N . GLY A 1 125 ? 4.726 6.275 4.930 1.00 67.94 125 GLY A N 1
ATOM 1000 C CA . GLY A 1 125 ? 3.911 7.364 4.421 1.00 67.94 125 GLY A CA 1
ATOM 1001 C C . GLY A 1 125 ? 4.613 8.701 4.254 1.00 67.94 125 GLY A C 1
ATOM 1002 O O . GLY A 1 125 ? 4.321 9.383 3.280 1.00 67.94 125 GLY A O 1
ATOM 1003 N N . HIS A 1 126 ? 5.528 9.054 5.160 1.00 64.56 126 HIS A N 1
ATOM 1004 C CA . HIS A 1 126 ? 6.074 10.412 5.218 1.00 64.56 126 HIS A CA 1
ATOM 1005 C C . HIS A 1 126 ? 7.449 10.537 4.572 1.00 64.56 126 HIS A C 1
ATOM 1007 O O . HIS A 1 126 ? 8.395 9.903 5.032 1.00 64.56 126 HIS A O 1
ATOM 1013 N N . LEU A 1 127 ? 7.605 11.353 3.527 1.00 63.22 127 LEU A N 1
ATOM 1014 C CA . LEU A 1 127 ? 8.926 11.617 2.930 1.00 63.22 127 LEU A CA 1
ATOM 1015 C C . LEU A 1 127 ? 9.709 12.607 3.805 1.00 63.22 127 LEU A C 1
ATOM 1017 O O . LEU A 1 127 ? 9.286 13.750 3.942 1.00 63.22 127 LEU A O 1
ATOM 1021 N N . SER A 1 128 ? 10.873 12.216 4.340 1.00 56.25 128 SER A N 1
ATOM 1022 C CA . SER A 1 128 ? 11.749 13.140 5.078 1.00 56.25 128 SER A CA 1
ATOM 1023 C C . SER A 1 128 ? 13.015 13.461 4.272 1.00 56.25 128 SER A C 1
ATOM 1025 O O . SER A 1 128 ? 13.578 12.603 3.591 1.00 56.25 128 SER A O 1
ATOM 1027 N N . ASP A 1 129 ? 13.499 14.706 4.337 1.00 45.12 129 ASP A N 1
ATOM 1028 C CA . ASP A 1 129 ? 14.722 15.129 3.628 1.00 45.12 129 ASP A CA 1
ATOM 1029 C C . ASP A 1 129 ? 15.994 14.419 4.144 1.00 45.12 129 ASP A C 1
ATOM 1031 O O . ASP A 1 129 ? 17.005 14.333 3.437 1.00 45.12 129 ASP A O 1
ATOM 1035 N N . CYS A 1 130 ? 15.939 13.864 5.359 1.00 43.50 130 CYS A N 1
ATOM 1036 C CA . CYS A 1 130 ? 17.006 13.076 5.979 1.00 43.50 130 CYS A CA 1
ATOM 1037 C C . CYS A 1 130 ? 17.221 11.714 5.298 1.00 43.50 130 CYS A C 1
ATOM 1039 O O . CYS A 1 130 ? 18.320 11.159 5.378 1.00 43.50 130 CYS A O 1
ATOM 1041 N N . ASP A 1 131 ? 16.222 11.210 4.566 1.00 49.94 131 ASP A N 1
ATOM 1042 C CA . ASP A 1 131 ? 16.264 9.900 3.909 1.00 49.94 131 ASP A CA 1
ATOM 1043 C C . ASP A 1 131 ? 17.313 9.815 2.772 1.00 49.94 131 ASP A C 1
ATOM 1045 O O . ASP A 1 131 ? 17.637 8.722 2.307 1.00 49.94 131 ASP A O 1
ATOM 1049 N N . ARG A 1 132 ? 17.881 10.948 2.318 1.00 44.72 132 ARG A N 1
ATOM 1050 C CA . ARG A 1 132 ? 18.890 10.989 1.238 1.00 44.72 132 ARG A CA 1
ATOM 1051 C C . ARG A 1 132 ? 20.322 10.647 1.660 1.00 44.72 132 ARG A C 1
ATOM 1053 O O . ARG A 1 132 ? 21.108 10.280 0.790 1.00 44.72 132 ARG A O 1
ATOM 1060 N N . ASN A 1 133 ? 20.692 10.832 2.930 1.00 37.06 133 ASN A N 1
ATOM 1061 C CA . ASN A 1 133 ? 22.106 10.931 3.338 1.00 37.06 133 ASN A CA 1
ATOM 1062 C C . ASN A 1 133 ? 22.584 9.848 4.319 1.00 37.06 133 ASN A C 1
ATOM 1064 O O . ASN A 1 133 ? 23.744 9.884 4.724 1.00 37.06 133 ASN A O 1
ATOM 1068 N N . ALA A 1 134 ? 21.734 8.897 4.707 1.00 39.00 134 ALA A N 1
ATOM 1069 C CA . ALA A 1 134 ? 22.104 7.845 5.647 1.00 39.00 134 ALA A CA 1
ATOM 1070 C C . ALA A 1 134 ? 22.240 6.489 4.939 1.00 39.00 134 ALA A C 1
ATOM 1072 O O . ALA A 1 134 ? 21.331 6.032 4.244 1.00 39.00 134 ALA A O 1
ATOM 1073 N N . GLU A 1 135 ? 23.351 5.800 5.197 1.00 39.19 135 GLU A N 1
ATOM 1074 C CA . GLU A 1 135 ? 23.573 4.379 4.877 1.00 39.19 135 GLU A CA 1
ATOM 1075 C C . GLU A 1 135 ? 22.561 3.433 5.584 1.00 39.19 135 GLU A C 1
ATOM 1077 O O . GLU A 1 135 ? 22.627 2.217 5.429 1.00 39.19 135 GLU A O 1
ATOM 1082 N N . GLU A 1 136 ? 21.582 3.977 6.320 1.00 42.84 136 GLU A N 1
ATOM 1083 C CA . GLU A 1 136 ? 20.478 3.286 7.003 1.00 42.84 136 GLU A CA 1
ATOM 1084 C C . GLU A 1 136 ? 19.175 3.351 6.175 1.00 42.84 136 GLU A C 1
ATOM 1086 O O . GLU A 1 136 ? 18.112 3.808 6.594 1.00 42.84 136 GLU A O 1
ATOM 1091 N N . THR A 1 137 ? 19.266 2.902 4.930 1.00 46.62 137 THR A N 1
ATOM 1092 C CA . THR A 1 137 ? 18.301 3.149 3.849 1.00 46.62 137 THR A CA 1
ATOM 1093 C C . THR A 1 137 ? 17.118 2.164 3.843 1.00 46.62 137 THR A C 1
ATOM 1095 O O . THR A 1 137 ? 16.909 1.450 2.871 1.00 46.62 137 THR A O 1
ATOM 1098 N N . THR A 1 138 ? 16.324 2.080 4.920 1.00 52.12 138 THR A N 1
ATOM 1099 C CA . THR A 1 138 ? 15.174 1.131 4.972 1.00 52.12 138 THR A CA 1
ATOM 1100 C C . THR A 1 138 ? 13.794 1.778 4.817 1.00 52.12 138 THR A C 1
ATOM 1102 O O . THR A 1 138 ? 12.850 1.103 4.418 1.00 52.12 138 THR A O 1
ATOM 1105 N N . GLY A 1 139 ? 13.663 3.087 5.062 1.00 56.50 139 GLY A N 1
ATOM 1106 C CA . GLY A 1 139 ? 12.382 3.801 4.944 1.00 56.50 139 GLY A CA 1
ATOM 1107 C C . GLY A 1 139 ? 12.104 4.382 3.555 1.00 56.50 139 GLY A C 1
ATOM 1108 O O . GLY A 1 139 ? 10.960 4.429 3.116 1.00 56.50 139 GLY A O 1
ATOM 1109 N N . TYR A 1 140 ? 13.139 4.800 2.825 1.00 72.62 140 TYR A N 1
ATOM 1110 C CA . TYR A 1 140 ? 12.943 5.525 1.567 1.00 72.62 140 TYR A CA 1
ATOM 1111 C C . TYR A 1 140 ? 12.371 4.642 0.449 1.00 72.62 140 TYR A C 1
ATOM 1113 O O . TYR A 1 140 ? 11.441 5.036 -0.252 1.00 72.62 140 TYR A O 1
ATOM 1121 N N . GLY A 1 141 ? 12.867 3.409 0.322 1.00 78.06 141 GLY A N 1
ATOM 1122 C CA . GLY A 1 141 ? 12.429 2.469 -0.710 1.00 78.06 141 GLY A CA 1
ATOM 1123 C C . GLY A 1 141 ? 10.962 2.054 -0.593 1.00 78.06 141 GLY A C 1
ATOM 1124 O O . GLY A 1 141 ? 10.243 2.016 -1.594 1.00 78.06 141 GLY A O 1
ATOM 1125 N N . VAL A 1 142 ? 10.478 1.815 0.631 1.00 80.38 142 VAL A N 1
ATOM 1126 C CA . VAL A 1 142 ? 9.067 1.465 0.863 1.00 80.38 142 VAL A CA 1
ATOM 1127 C C . VAL A 1 142 ? 8.128 2.639 0.561 1.00 80.38 142 VAL A C 1
ATOM 1129 O O . VAL A 1 142 ? 7.035 2.430 0.037 1.00 80.38 142 VAL A O 1
ATOM 1132 N N . LYS A 1 143 ? 8.578 3.881 0.792 1.00 80.31 143 LYS A N 1
ATOM 1133 C CA . LYS A 1 143 ? 7.849 5.100 0.407 1.00 80.31 143 LYS A CA 1
ATOM 1134 C C . LYS A 1 143 ? 7.812 5.276 -1.113 1.00 80.31 143 LYS A C 1
ATOM 1136 O O . LYS A 1 143 ? 6.771 5.641 -1.650 1.00 80.31 143 LYS A O 1
ATOM 1141 N N . LEU A 1 144 ? 8.892 4.955 -1.835 1.00 83.38 144 LEU A N 1
ATOM 1142 C CA . LEU A 1 144 ? 8.876 4.935 -3.306 1.00 83.38 144 LEU A CA 1
ATOM 1143 C C . LEU A 1 144 ? 7.868 3.909 -3.834 1.00 83.38 144 LEU A C 1
ATOM 1145 O O . LEU A 1 144 ? 7.085 4.224 -4.729 1.00 83.38 144 LEU A O 1
ATOM 1149 N N . ALA A 1 145 ? 7.825 2.710 -3.249 1.00 83.94 145 ALA A N 1
ATOM 1150 C CA . ALA A 1 145 ? 6.823 1.712 -3.608 1.00 83.94 145 ALA A CA 1
ATOM 1151 C C . ALA A 1 145 ? 5.393 2.221 -3.380 1.00 83.94 145 ALA A C 1
ATOM 1153 O O . ALA A 1 145 ? 4.539 2.001 -4.234 1.00 83.94 145 ALA A O 1
ATOM 1154 N N . ASN A 1 146 ? 5.147 2.961 -2.297 1.00 81.31 146 ASN A N 1
ATOM 1155 C CA . ASN A 1 146 ? 3.874 3.643 -2.070 1.00 81.31 146 ASN A CA 1
ATOM 1156 C C . ASN A 1 146 ? 3.578 4.691 -3.165 1.00 81.31 146 ASN A C 1
ATOM 1158 O O . ASN A 1 146 ? 2.536 4.627 -3.810 1.00 81.31 146 ASN A O 1
ATOM 1162 N N . ILE A 1 147 ? 4.520 5.595 -3.457 1.00 81.56 147 ILE A N 1
ATOM 1163 C CA . ILE A 1 147 ? 4.354 6.679 -4.446 1.00 81.56 147 ILE A CA 1
ATOM 1164 C C . ILE A 1 147 ? 4.036 6.154 -5.852 1.00 81.56 147 ILE A C 1
ATOM 1166 O O . ILE A 1 147 ? 3.208 6.742 -6.549 1.00 81.56 147 ILE A O 1
ATOM 1170 N N . PHE A 1 148 ? 4.685 5.065 -6.273 1.00 83.00 148 PHE A N 1
ATOM 1171 C CA . PHE A 1 148 ? 4.485 4.460 -7.594 1.00 83.00 148 PHE A CA 1
ATOM 1172 C C . PHE A 1 148 ? 3.340 3.435 -7.641 1.00 83.00 148 PHE A C 1
ATOM 1174 O O . PHE A 1 148 ? 3.075 2.872 -8.706 1.00 83.00 148 PHE A O 1
ATOM 1181 N N . SER A 1 149 ? 2.640 3.203 -6.527 1.00 79.44 149 SER A N 1
ATOM 1182 C CA . SER A 1 149 ? 1.486 2.305 -6.469 1.00 79.44 149 SER A CA 1
ATOM 1183 C C . SER A 1 149 ? 0.170 3.071 -6.562 1.00 79.44 149 SER A C 1
ATOM 1185 O O . SER A 1 149 ? -0.012 4.128 -5.966 1.00 79.44 149 SER A O 1
ATOM 1187 N N . THR A 1 150 ? -0.800 2.506 -7.284 1.00 73.12 150 THR A N 1
ATOM 1188 C CA . THR A 1 150 ? -2.181 3.017 -7.266 1.00 73.12 150 THR A CA 1
ATOM 1189 C C . THR A 1 150 ? -2.916 2.660 -5.978 1.00 73.12 150 THR A C 1
ATOM 1191 O O . THR A 1 150 ? -3.866 3.343 -5.612 1.00 73.12 150 THR A O 1
ATOM 1194 N N . GLU A 1 151 ? -2.501 1.571 -5.328 1.00 74.44 151 GLU A N 1
ATOM 1195 C CA . GLU A 1 151 ? -2.962 1.135 -4.014 1.00 74.44 151 GLU A CA 1
ATOM 1196 C C . GLU A 1 151 ? -1.773 0.552 -3.241 1.00 74.44 151 GLU A C 1
ATOM 1198 O O . GLU A 1 151 ? -1.028 -0.265 -3.777 1.00 74.44 151 GLU A O 1
ATOM 1203 N N . PHE A 1 152 ? -1.594 0.968 -1.989 1.00 75.75 152 PHE A N 1
ATOM 1204 C CA . PHE A 1 152 ? -0.508 0.530 -1.122 1.00 75.75 152 PHE A CA 1
ATOM 1205 C C . PHE A 1 152 ? -1.070 0.256 0.268 1.00 75.75 152 PHE A C 1
ATOM 1207 O O . PHE A 1 152 ? -1.622 1.148 0.912 1.00 75.75 152 PHE A O 1
ATOM 1214 N N . VAL A 1 153 ? -0.974 -1.000 0.701 1.00 76.50 153 VAL A N 1
ATOM 1215 C CA . VAL A 1 153 ? -1.641 -1.499 1.904 1.00 76.50 153 VAL A CA 1
ATOM 1216 C C . VAL A 1 153 ? -0.608 -1.960 2.908 1.00 76.50 153 VAL A C 1
ATOM 1218 O O . VAL A 1 153 ? 0.158 -2.883 2.639 1.00 76.50 153 VAL A O 1
ATOM 1221 N N . VAL A 1 154 ? -0.641 -1.364 4.095 1.00 74.19 154 VAL A N 1
ATOM 1222 C CA . VAL A 1 154 ? 0.198 -1.782 5.217 1.00 74.19 154 VAL A CA 1
ATOM 1223 C C . VAL A 1 154 ? -0.692 -2.421 6.273 1.00 74.19 154 VAL A C 1
ATOM 1225 O O . VAL A 1 154 ? -1.561 -1.761 6.841 1.00 74.19 154 VAL A O 1
ATOM 1228 N N . GLU A 1 155 ? -0.480 -3.710 6.542 1.00 76.06 155 GLU A N 1
ATOM 1229 C CA . GLU A 1 155 ? -1.079 -4.397 7.689 1.00 76.06 155 GLU A CA 1
ATOM 1230 C C . GLU A 1 155 ? -0.003 -4.707 8.725 1.00 76.06 155 GLU A C 1
ATOM 1232 O O . GLU A 1 155 ? 0.983 -5.380 8.423 1.00 76.06 155 GLU A O 1
ATOM 1237 N N . ILE A 1 156 ? -0.209 -4.258 9.961 1.00 75.25 156 ILE A N 1
ATOM 1238 C CA . ILE A 1 156 ? 0.694 -4.543 11.075 1.00 75.25 156 ILE A CA 1
ATOM 1239 C C . ILE A 1 156 ? -0.118 -5.130 12.220 1.00 75.25 156 ILE A C 1
ATOM 1241 O O . ILE A 1 156 ? -1.184 -4.628 12.578 1.00 75.25 156 ILE A O 1
ATOM 1245 N N . PHE A 1 157 ? 0.418 -6.194 12.805 1.00 71.38 157 PHE A N 1
ATOM 1246 C CA . PHE A 1 157 ? -0.101 -6.806 14.016 1.00 71.38 157 PHE A CA 1
ATOM 1247 C C . PHE A 1 157 ? 0.957 -6.679 15.104 1.00 71.38 157 PHE A C 1
ATOM 1249 O O . PHE A 1 157 ? 2.064 -7.197 14.945 1.00 71.38 157 PHE A O 1
ATOM 1256 N N . ASP A 1 158 ? 0.621 -6.007 16.202 1.00 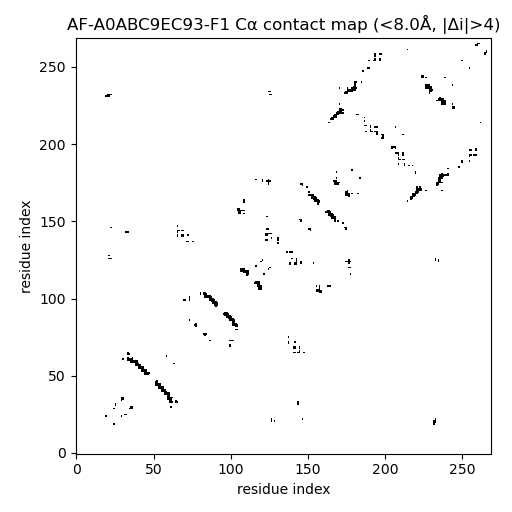68.25 158 ASP A N 1
ATOM 1257 C CA . ASP A 1 158 ? 1.465 -5.987 17.393 1.00 68.25 158 ASP A CA 1
ATOM 1258 C C . ASP A 1 158 ? 0.882 -6.934 18.439 1.00 68.25 158 ASP A C 1
ATOM 1260 O O . ASP A 1 158 ? -0.074 -6.608 19.147 1.00 68.25 158 ASP A O 1
ATOM 1264 N N . SER A 1 159 ? 1.473 -8.125 18.539 1.00 59.44 159 SER A N 1
ATOM 1265 C CA . SER A 1 159 ? 1.055 -9.155 19.489 1.00 59.44 159 SER A CA 1
ATOM 1266 C C . SER A 1 159 ? 1.285 -8.769 20.952 1.00 59.44 159 SER A C 1
ATOM 1268 O O . SER A 1 159 ? 0.711 -9.407 21.826 1.00 59.44 159 SER A O 1
ATOM 1270 N N . ARG A 1 160 ? 2.102 -7.747 21.251 1.00 60.97 160 ARG A N 1
ATOM 1271 C CA . ARG A 1 160 ? 2.348 -7.291 22.634 1.00 60.97 160 ARG A CA 1
ATOM 1272 C C . ARG A 1 160 ? 1.195 -6.457 23.177 1.00 60.97 160 ARG A C 1
ATOM 1274 O O . ARG A 1 160 ? 0.970 -6.437 24.381 1.00 60.97 160 ARG A O 1
ATOM 1281 N N . CYS A 1 161 ? 0.496 -5.755 22.289 1.00 55.75 161 CYS A N 1
ATOM 1282 C CA . CYS A 1 161 ? -0.591 -4.846 22.647 1.00 55.75 161 CYS A CA 1
ATOM 1283 C C . CYS A 1 161 ? -1.947 -5.275 22.070 1.00 55.75 161 CYS A C 1
ATOM 1285 O O . CYS A 1 161 ? -2.908 -4.525 22.208 1.00 55.75 161 CYS A O 1
ATOM 1287 N N . GLU A 1 162 ? -2.011 -6.427 21.390 1.00 61.91 162 GLU A N 1
ATOM 1288 C CA . GLU A 1 162 ? -3.192 -6.935 20.668 1.00 61.91 162 GLU A CA 1
ATOM 1289 C C . GLU A 1 162 ? -3.802 -5.909 19.691 1.00 61.91 162 GLU A C 1
ATOM 1291 O O . GLU A 1 162 ? -4.990 -5.942 19.369 1.00 61.91 162 GLU A O 1
ATOM 1296 N N . LYS A 1 163 ? -2.978 -4.984 19.186 1.00 61.19 163 LYS A N 1
ATOM 1297 C CA . LYS A 1 163 ? -3.404 -3.941 18.249 1.00 61.19 163 LYS A CA 1
ATOM 1298 C C . LYS A 1 163 ? -3.199 -4.420 16.811 1.00 61.19 163 LYS A C 1
ATOM 1300 O O . LYS A 1 163 ? -2.175 -5.024 16.481 1.00 61.19 163 LYS A O 1
ATOM 1305 N N . LYS A 1 164 ? -4.148 -4.085 15.934 1.00 61.66 164 LYS A N 1
ATOM 1306 C CA . LYS A 1 164 ? -4.004 -4.194 14.478 1.00 61.66 164 LYS A CA 1
ATOM 1307 C C . LYS A 1 164 ? -4.037 -2.792 13.879 1.00 61.66 164 LYS A C 1
ATOM 1309 O O . LYS A 1 164 ? -5.011 -2.075 14.073 1.00 61.66 164 LYS A O 1
ATOM 1314 N N . TYR A 1 165 ? -2.999 -2.423 13.138 1.00 60.75 165 TYR A N 1
ATOM 1315 C CA . TYR A 1 165 ? -2.970 -1.194 12.348 1.00 60.75 165 TYR A CA 1
ATOM 1316 C C . TYR A 1 165 ? -3.145 -1.546 10.879 1.00 60.75 165 TYR A C 1
ATOM 1318 O O . TYR A 1 165 ? -2.489 -2.462 10.370 1.00 60.75 165 TYR A O 1
ATOM 1326 N N . LYS A 1 166 ? -4.051 -0.835 10.206 1.00 62.59 166 LYS A N 1
ATOM 1327 C CA . LYS A 1 166 ? -4.265 -0.978 8.772 1.00 62.59 166 LYS A CA 1
ATOM 1328 C C . LYS A 1 166 ? -4.968 0.254 8.205 1.00 62.59 166 LYS A C 1
ATOM 1330 O O . LYS A 1 166 ? -6.149 0.470 8.478 1.00 62.59 166 LYS A O 1
ATOM 1335 N N . GLN A 1 167 ? -4.251 1.025 7.398 1.00 64.31 167 GLN A N 1
ATOM 1336 C CA . GLN A 1 167 ? -4.721 2.279 6.810 1.00 64.31 167 GLN A CA 1
ATOM 1337 C C . GLN A 1 167 ? -4.337 2.343 5.339 1.00 64.31 167 GLN A C 1
ATOM 1339 O O . GLN A 1 167 ? -3.200 2.036 4.987 1.00 64.31 167 GLN A O 1
ATOM 1344 N N . VAL A 1 168 ? -5.283 2.773 4.500 1.00 62.97 168 VAL A N 1
ATOM 1345 C CA . VAL A 1 168 ? -5.053 3.052 3.080 1.00 62.97 168 VAL A CA 1
ATOM 1346 C C . VAL A 1 168 ? -5.954 4.200 2.656 1.00 62.97 168 VAL A C 1
ATOM 1348 O O . VAL A 1 168 ? -7.178 4.078 2.724 1.00 62.97 168 VAL A O 1
ATOM 1351 N N . SER A 1 169 ? -5.389 5.318 2.200 1.00 72.44 169 SER A N 1
ATOM 1352 C CA . SER A 1 169 ? -6.222 6.344 1.579 1.00 72.44 169 SER A CA 1
ATOM 1353 C C . SER A 1 169 ? -5.533 7.102 0.452 1.00 72.44 169 SER A C 1
ATOM 1355 O O . SER A 1 169 ? -4.342 7.395 0.526 1.00 72.44 169 SER A O 1
ATOM 1357 N N . PHE A 1 170 ? -6.304 7.387 -0.596 1.00 73.56 170 PHE A N 1
ATOM 1358 C CA . PHE A 1 170 ? -5.884 8.078 -1.806 1.00 73.56 170 PHE A CA 1
ATOM 1359 C C . PHE A 1 170 ? -6.899 9.154 -2.184 1.00 73.56 170 PHE A C 1
ATOM 1361 O O . PHE A 1 170 ? -8.102 8.887 -2.227 1.00 73.56 170 PHE A O 1
ATOM 1368 N N . VAL A 1 171 ? -6.409 10.341 -2.539 1.00 77.12 171 VAL A N 1
ATOM 1369 C CA . VAL A 1 171 ? -7.193 11.427 -3.138 1.00 77.12 171 VAL A CA 1
ATOM 1370 C C . VAL A 1 171 ? -6.577 11.767 -4.488 1.00 77.12 171 VAL A C 1
ATOM 1372 O O . VAL A 1 171 ? -5.436 12.198 -4.547 1.00 77.12 171 VAL A O 1
ATOM 1375 N N . ASN A 1 172 ? -7.283 11.558 -5.599 1.00 79.44 172 ASN A N 1
ATOM 1376 C CA . ASN A 1 172 ? -6.729 11.777 -6.947 1.00 79.44 172 ASN A CA 1
ATOM 1377 C C . ASN A 1 172 ? -5.399 11.042 -7.197 1.00 79.44 172 ASN A C 1
ATOM 1379 O O . ASN A 1 172 ? -4.501 11.583 -7.840 1.00 79.44 172 ASN A O 1
ATOM 1383 N N . LYS A 1 173 ? -5.265 9.801 -6.701 1.00 71.25 173 LYS A N 1
ATOM 1384 C CA . LYS A 1 173 ? -4.017 9.001 -6.733 1.00 71.25 173 LYS A CA 1
ATOM 1385 C C . LYS A 1 173 ? -2.894 9.543 -5.832 1.00 71.25 173 LYS A C 1
ATOM 1387 O O . LYS A 1 173 ? -1.801 8.982 -5.799 1.00 71.25 173 LYS A O 1
ATOM 1392 N N . ILE A 1 174 ? -3.156 10.600 -5.068 1.00 69.38 174 ILE A N 1
ATOM 1393 C CA . ILE A 1 174 ? -2.271 11.090 -4.015 1.00 69.38 174 ILE A CA 1
ATOM 1394 C C . ILE A 1 174 ? -2.525 10.239 -2.776 1.00 69.38 174 ILE A C 1
ATOM 1396 O O . ILE A 1 174 ? -3.598 10.321 -2.191 1.00 69.38 174 ILE A O 1
ATOM 1400 N N . ALA A 1 175 ? -1.562 9.396 -2.402 1.00 73.06 175 ALA A N 1
ATOM 1401 C CA . ALA A 1 175 ? -1.569 8.698 -1.122 1.00 73.06 175 ALA A CA 1
ATOM 1402 C C . ALA A 1 175 ? -1.603 9.730 0.012 1.00 73.06 175 ALA A C 1
ATOM 1404 O O . ALA A 1 175 ? -0.641 10.476 0.170 1.00 73.06 175 ALA A O 1
ATOM 1405 N N . THR A 1 176 ? -2.711 9.776 0.745 1.00 76.50 176 THR A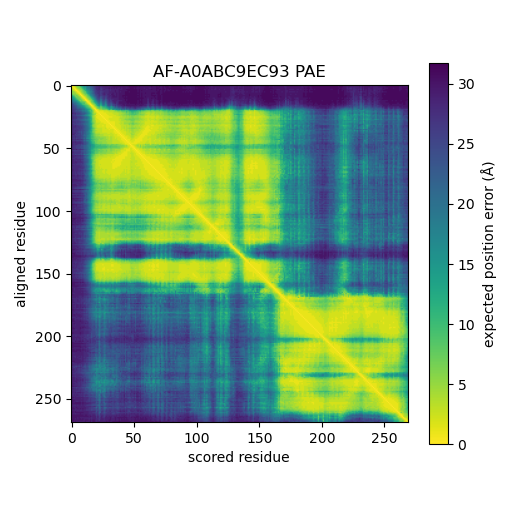 N 1
ATOM 1406 C CA . THR A 1 176 ? -2.907 10.621 1.926 1.00 76.50 176 THR A CA 1
ATOM 1407 C C . THR A 1 176 ? -2.587 9.786 3.149 1.00 76.50 176 THR A C 1
ATOM 1409 O O . THR A 1 176 ? -3.452 9.166 3.772 1.00 76.50 176 THR A O 1
ATOM 1412 N N . THR A 1 177 ? -1.301 9.647 3.411 1.00 68.62 177 THR A N 1
ATOM 1413 C CA . THR A 1 177 ? -0.762 8.714 4.398 1.00 68.62 177 THR A CA 1
ATOM 1414 C C . THR A 1 177 ? -1.072 9.132 5.826 1.00 68.62 177 THR A C 1
ATOM 1416 O O . THR A 1 177 ? -1.321 8.251 6.640 1.00 68.62 177 THR A O 1
ATOM 1419 N N . ALA A 1 178 ? -1.199 10.432 6.091 1.00 71.25 178 ALA A N 1
ATOM 1420 C CA . ALA A 1 178 ? -1.738 10.979 7.338 1.00 71.25 178 ALA A CA 1
ATOM 1421 C C . ALA A 1 178 ? -3.273 11.059 7.362 1.00 71.25 178 ALA A C 1
ATOM 1423 O O . ALA A 1 178 ? -3.895 11.526 8.315 1.00 71.25 178 ALA A O 1
ATOM 1424 N N . GLY A 1 179 ? -3.925 10.571 6.305 1.00 83.06 179 GLY A N 1
ATOM 1425 C CA . GLY A 1 179 ? -5.367 10.624 6.160 1.00 83.06 179 GLY A CA 1
ATOM 1426 C C . GLY A 1 179 ? -5.852 12.050 5.927 1.00 83.06 179 GLY A C 1
ATOM 1427 O O . GLY A 1 179 ? -5.510 12.671 4.921 1.00 83.06 179 GLY A O 1
ATOM 1428 N N . GLY A 1 180 ? -6.704 12.549 6.815 1.00 88.44 180 GLY A N 1
ATOM 1429 C CA . GLY A 1 180 ? -7.318 13.867 6.700 1.00 88.44 180 GLY A CA 1
ATOM 1430 C C . GLY A 1 180 ? -8.832 13.813 6.564 1.00 88.44 180 GLY A C 1
ATOM 1431 O O . GLY A 1 180 ? -9.481 12.816 6.891 1.00 88.44 180 GLY A O 1
ATOM 1432 N N . THR A 1 181 ? -9.407 14.905 6.074 1.00 90.69 181 THR A N 1
ATOM 1433 C CA . THR A 1 181 ? -10.850 15.159 6.158 1.00 90.69 181 THR A CA 1
ATOM 1434 C C . THR A 1 181 ? -11.710 14.087 5.487 1.00 90.69 181 THR A C 1
ATOM 1436 O O . THR A 1 181 ? -12.809 13.803 5.960 1.00 90.69 181 THR A O 1
ATOM 1439 N N . HIS A 1 182 ? -11.243 13.445 4.413 1.00 87.62 182 HIS A N 1
ATOM 1440 C CA . HIS A 1 182 ? -11.949 12.335 3.756 1.00 87.62 182 HIS A CA 1
ATOM 1441 C C . HIS A 1 182 ? -11.917 11.048 4.587 1.00 87.62 182 HIS A C 1
ATOM 1443 O O . HIS A 1 182 ? -12.910 10.317 4.610 1.00 87.62 182 HIS A O 1
ATOM 1449 N N . VAL A 1 183 ? -10.809 10.777 5.286 1.00 87.75 183 VAL A N 1
ATOM 1450 C CA . VAL A 1 183 ? -10.696 9.643 6.214 1.00 87.75 183 VAL A CA 1
ATOM 1451 C C . VAL A 1 183 ? -11.597 9.851 7.418 1.00 87.75 183 VAL A C 1
ATOM 1453 O O . VAL A 1 183 ? -12.351 8.944 7.779 1.00 87.75 183 VAL A O 1
ATOM 1456 N N . ASP A 1 184 ? -11.597 11.051 7.990 1.00 87.94 184 ASP A N 1
ATOM 1457 C CA . ASP A 1 184 ? -12.500 11.411 9.081 1.00 87.94 184 ASP A CA 1
ATOM 1458 C C . ASP A 1 184 ? -13.959 11.298 8.646 1.00 87.94 184 ASP A C 1
ATOM 1460 O O . ASP A 1 184 ? -14.759 10.658 9.326 1.00 87.94 184 ASP A O 1
ATOM 1464 N N . TYR A 1 185 ? -14.305 11.831 7.474 1.00 88.06 185 TYR A N 1
ATOM 1465 C CA . TYR A 1 185 ? -15.664 11.781 6.942 1.00 88.06 185 TYR A CA 1
ATOM 1466 C C . TYR A 1 185 ? -16.216 10.352 6.850 1.00 88.06 185 TYR A C 1
ATOM 1468 O O . TYR A 1 185 ? -17.345 10.096 7.273 1.00 88.06 185 TYR A O 1
ATOM 1476 N N . VAL A 1 186 ? -15.440 9.400 6.328 1.00 84.62 186 VAL A N 1
ATOM 1477 C CA . VAL A 1 186 ? -15.890 8.004 6.206 1.00 84.62 186 VAL A CA 1
ATOM 1478 C C . VAL A 1 186 ? -15.818 7.279 7.551 1.00 84.62 186 VAL A C 1
ATOM 1480 O O . VAL A 1 186 ? -16.771 6.602 7.935 1.00 84.62 186 VAL A O 1
ATOM 1483 N N . SER A 1 187 ? -14.722 7.430 8.299 1.00 85.88 187 SER A N 1
ATOM 1484 C CA . SER A 1 187 ? -14.524 6.730 9.576 1.00 85.88 187 SER A CA 1
ATOM 1485 C C . SER A 1 187 ? -15.545 7.139 10.640 1.00 85.88 187 SER A C 1
ATOM 1487 O O . SER A 1 187 ? -16.061 6.273 11.346 1.00 85.88 187 SER A O 1
ATOM 1489 N N . ASN A 1 188 ? -15.899 8.427 10.711 1.00 88.38 188 ASN A N 1
ATOM 1490 C CA . ASN A 1 188 ? -16.938 8.953 11.598 1.00 88.38 188 ASN A CA 1
ATOM 1491 C C . ASN A 1 188 ? -18.299 8.350 11.265 1.00 88.38 188 ASN A C 1
ATOM 1493 O O . ASN A 1 188 ? -19.003 7.889 12.160 1.00 88.38 188 ASN A O 1
ATOM 1497 N N . GLN A 1 189 ? -18.654 8.306 9.977 1.00 90.12 189 GLN A N 1
ATOM 1498 C CA . GLN A 1 189 ? -19.919 7.721 9.540 1.00 90.12 189 GLN A CA 1
ATOM 1499 C C . GLN A 1 189 ? -20.011 6.233 9.887 1.00 90.12 189 GLN A C 1
ATOM 1501 O O . GLN A 1 189 ? -21.042 5.795 10.397 1.00 90.12 189 GLN A O 1
ATOM 1506 N N . ILE A 1 190 ? -18.947 5.456 9.652 1.00 84.94 190 ILE A N 1
ATOM 1507 C CA . ILE A 1 190 ? -18.918 4.035 10.025 1.00 84.94 190 ILE A CA 1
ATOM 1508 C C . ILE A 1 190 ? -19.072 3.898 11.541 1.00 84.94 190 ILE A C 1
ATOM 1510 O O . ILE A 1 190 ? -19.940 3.161 12.003 1.00 84.94 190 ILE A O 1
ATOM 1514 N N . ALA A 1 191 ? -18.266 4.626 12.314 1.00 88.25 191 ALA A N 1
ATOM 1515 C CA . ALA A 1 191 ? -18.251 4.526 13.766 1.00 88.25 191 ALA A CA 1
ATOM 1516 C C . ALA A 1 191 ? -19.605 4.872 14.397 1.00 88.25 191 ALA A C 1
ATOM 1518 O O . ALA A 1 191 ? -20.120 4.083 15.188 1.00 88.25 191 ALA A O 1
ATOM 1519 N N . ALA A 1 192 ? -20.208 5.994 13.996 1.00 92.06 192 ALA A N 1
ATOM 1520 C CA . ALA A 1 192 ? -21.514 6.432 14.479 1.00 92.06 192 ALA A CA 1
ATOM 1521 C C . ALA A 1 192 ? -22.612 5.411 14.158 1.00 92.06 192 ALA A C 1
ATOM 1523 O O . ALA A 1 192 ? -23.403 5.029 15.023 1.00 92.06 192 ALA A O 1
ATOM 1524 N N . ARG A 1 193 ? -22.650 4.923 12.913 1.00 92.56 193 ARG A N 1
ATOM 1525 C CA . ARG A 1 193 ? -23.707 4.009 12.472 1.00 92.56 193 ARG A CA 1
ATOM 1526 C C . ARG A 1 193 ? -23.572 2.611 13.057 1.00 92.56 193 ARG A C 1
ATOM 1528 O O . ARG A 1 193 ? -24.582 2.035 13.448 1.00 92.56 193 ARG A O 1
ATOM 1535 N N . VAL A 1 194 ? -22.354 2.085 13.152 1.00 87.75 194 VAL A N 1
ATOM 1536 C CA . VAL A 1 194 ? -22.091 0.774 13.758 1.00 87.75 194 VAL A CA 1
ATOM 1537 C C . VAL A 1 194 ? -22.330 0.820 15.265 1.00 87.75 194 VAL A C 1
ATOM 1539 O O . VAL A 1 194 ? -22.996 -0.067 15.787 1.00 87.75 194 VAL A O 1
ATOM 1542 N N . ALA A 1 195 ? -21.871 1.864 15.966 1.00 89.19 195 ALA A N 1
ATOM 1543 C CA . ALA A 1 195 ? -22.148 2.022 17.395 1.00 89.19 195 ALA A CA 1
ATOM 1544 C C . ALA A 1 195 ? -23.659 2.073 17.657 1.00 89.19 195 ALA A C 1
ATOM 1546 O O . ALA A 1 195 ? -24.162 1.336 18.505 1.00 89.19 195 ALA A O 1
ATOM 1547 N N . LYS A 1 196 ? -24.403 2.880 16.889 1.00 92.25 196 LYS A N 1
ATOM 1548 C CA . LYS A 1 196 ? -25.867 2.929 16.982 1.00 92.25 196 LYS A CA 1
ATOM 1549 C C . LYS A 1 196 ? -26.493 1.550 16.751 1.00 92.25 196 LYS A C 1
ATOM 1551 O O . LYS A 1 196 ? -27.253 1.085 17.594 1.00 92.25 196 LYS A O 1
ATOM 1556 N N . PHE A 1 197 ? -26.132 0.887 15.652 1.00 89.19 197 PHE A N 1
ATOM 1557 C CA . PHE A 1 197 ? -26.661 -0.429 15.300 1.00 89.19 197 PHE A CA 1
ATOM 1558 C C . PHE A 1 197 ? -26.416 -1.465 16.405 1.00 89.19 197 PHE A C 1
ATOM 1560 O O . PHE A 1 197 ? -27.333 -2.186 16.787 1.00 89.19 197 PHE A O 1
ATOM 1567 N N . LEU A 1 198 ? -25.205 -1.527 16.962 1.00 86.56 198 LEU A N 1
ATOM 1568 C CA . LEU A 1 198 ? -24.875 -2.491 18.011 1.00 86.56 198 LEU A CA 1
ATOM 1569 C C . LEU A 1 198 ? -25.637 -2.218 19.310 1.00 86.56 198 LEU A C 1
ATOM 1571 O O . LEU A 1 198 ? -26.153 -3.158 19.901 1.00 86.56 198 LEU A O 1
ATOM 1575 N N . ASN A 1 199 ? -25.755 -0.959 19.736 1.00 88.38 199 ASN A N 1
ATOM 1576 C CA . ASN A 1 199 ? -26.497 -0.617 20.954 1.00 88.38 199 ASN A CA 1
ATOM 1577 C C . ASN A 1 199 ? -28.012 -0.874 20.820 1.00 88.38 199 ASN A C 1
ATOM 1579 O O . ASN A 1 199 ? -28.674 -1.158 21.814 1.00 88.38 199 ASN A O 1
ATOM 1583 N N . GLU A 1 200 ? -28.572 -0.781 19.610 1.00 89.94 200 GLU A N 1
ATOM 1584 C CA . GLU A 1 200 ? -29.987 -1.087 19.352 1.00 89.94 200 GLU A CA 1
ATOM 1585 C C . GLU A 1 200 ? -30.263 -2.600 19.275 1.00 89.94 200 GLU A C 1
ATOM 1587 O O . GLU A 1 200 ? -31.356 -3.040 19.633 1.00 89.94 200 GLU A O 1
ATOM 1592 N N . ASN A 1 201 ? -29.283 -3.399 18.833 1.00 85.31 201 ASN A N 1
ATOM 1593 C CA . ASN A 1 201 ? -29.461 -4.832 18.565 1.00 85.31 201 ASN A CA 1
ATOM 1594 C C . ASN A 1 201 ? -28.843 -5.763 19.624 1.00 85.31 201 ASN A C 1
ATOM 1596 O O . ASN A 1 201 ? -29.190 -6.943 19.665 1.00 85.31 201 ASN A O 1
ATOM 1600 N N . LEU A 1 202 ? -27.958 -5.268 20.494 1.00 81.38 202 LEU A N 1
ATOM 1601 C CA . LEU A 1 202 ? -27.315 -6.047 21.555 1.00 81.38 202 LEU A CA 1
ATOM 1602 C C . LEU A 1 202 ? -27.735 -5.529 22.935 1.00 81.38 202 LEU A C 1
ATOM 1604 O O . LEU A 1 202 ? -27.611 -4.347 23.246 1.00 81.38 202 LEU A O 1
ATOM 1608 N N . GLN A 1 203 ? -28.205 -6.429 23.800 1.00 79.19 203 GLN A N 1
ATOM 1609 C CA . GLN A 1 203 ? -28.578 -6.078 25.170 1.00 79.19 203 GLN A CA 1
ATOM 1610 C C . GLN A 1 203 ? -27.353 -6.060 26.090 1.00 79.19 203 GLN A C 1
ATOM 1612 O O . GLN A 1 203 ? -26.535 -6.976 26.068 1.00 79.19 203 GLN A O 1
ATOM 1617 N N . GLY A 1 204 ? -27.260 -5.042 26.950 1.00 78.69 204 GLY A N 1
ATOM 1618 C CA . GLY A 1 204 ? -26.241 -4.969 28.005 1.00 78.69 204 GLY A CA 1
ATOM 1619 C C . GLY A 1 204 ? -24.866 -4.466 27.558 1.00 78.69 204 GLY A C 1
ATOM 1620 O O . GLY A 1 204 ? -23.928 -4.513 28.351 1.00 78.69 204 GLY A O 1
ATOM 1621 N N . VAL A 1 205 ? -24.741 -3.961 26.329 1.00 76.81 205 VAL A N 1
ATOM 1622 C CA . VAL A 1 205 ? -23.527 -3.296 25.837 1.00 76.81 205 VAL A CA 1
ATOM 1623 C C . VAL A 1 205 ? -23.739 -1.785 25.754 1.00 76.81 205 VAL A C 1
ATOM 1625 O O . VAL A 1 205 ? -24.856 -1.317 25.551 1.00 76.81 205 VAL A O 1
ATOM 1628 N N . ASN A 1 206 ? -22.661 -1.024 25.932 1.00 83.25 206 ASN A N 1
ATOM 1629 C CA . ASN A 1 206 ? -22.629 0.417 25.696 1.00 83.25 206 ASN A CA 1
ATOM 1630 C C . ASN A 1 206 ? -21.387 0.733 24.864 1.00 83.25 206 ASN A C 1
ATOM 1632 O O . ASN A 1 206 ? -20.326 1.012 25.418 1.00 83.25 206 ASN A O 1
ATOM 1636 N N . ILE A 1 207 ? -21.515 0.606 23.546 1.00 83.25 207 ILE A N 1
ATOM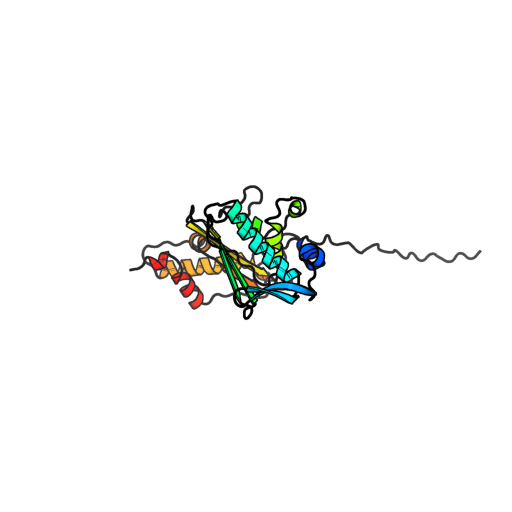 1637 C CA . ILE A 1 207 ? -20.400 0.789 22.612 1.00 83.25 207 ILE A CA 1
ATOM 1638 C C . ILE A 1 207 ? -20.375 2.242 22.158 1.00 83.25 207 ILE A C 1
ATOM 1640 O O . ILE A 1 207 ? -21.356 2.735 21.598 1.00 83.25 207 ILE A O 1
ATOM 1644 N N . VAL A 1 208 ? -19.245 2.917 22.359 1.00 84.31 208 VAL A N 1
ATOM 1645 C CA . VAL A 1 208 ? -19.061 4.312 21.927 1.00 84.31 208 VAL A CA 1
ATOM 1646 C C . VAL A 1 208 ? -18.276 4.395 20.614 1.00 84.31 208 VAL A C 1
ATOM 1648 O O . VAL A 1 208 ? -17.444 3.544 20.309 1.00 84.31 208 VAL A O 1
ATOM 1651 N N . GLU A 1 209 ? -18.498 5.445 19.820 1.00 84.69 209 GLU A N 1
ATOM 1652 C CA . GLU A 1 209 ? -17.912 5.592 18.471 1.00 84.69 209 GLU A CA 1
ATOM 1653 C C . GLU A 1 209 ? -16.382 5.471 18.451 1.00 84.69 209 GLU A C 1
ATOM 1655 O O . GLU A 1 209 ? -15.800 4.856 17.557 1.00 84.69 209 GLU A O 1
ATOM 1660 N N . HIS A 1 210 ? -15.719 6.027 19.466 1.00 76.12 210 HIS A N 1
ATOM 1661 C CA . HIS A 1 210 ? -14.269 5.948 19.611 1.00 76.12 210 HIS A CA 1
ATOM 1662 C C . HIS A 1 210 ? -13.772 4.500 19.756 1.00 76.12 210 HIS A C 1
ATOM 1664 O O . HIS A 1 210 ? -12.719 4.156 19.219 1.00 76.12 210 HIS A O 1
ATOM 1670 N N . GLU A 1 211 ? -14.528 3.631 20.432 1.00 71.50 211 GLU A N 1
ATOM 1671 C CA . GLU A 1 211 ? -14.189 2.209 20.534 1.00 71.50 211 GLU A CA 1
ATOM 1672 C C . GLU A 1 211 ? -14.323 1.516 19.184 1.00 71.50 211 GLU A C 1
ATOM 1674 O O . GLU A 1 211 ? -13.445 0.737 18.823 1.00 71.50 211 GLU A O 1
ATOM 1679 N N . VAL A 1 212 ? -15.352 1.847 18.400 1.00 78.06 212 VAL A N 1
ATOM 1680 C CA . VAL A 1 212 ? -15.498 1.316 17.039 1.00 78.06 212 VAL A CA 1
ATOM 1681 C C . VAL A 1 212 ? -14.309 1.737 16.183 1.00 78.06 212 VAL A C 1
ATOM 1683 O O . VAL A 1 212 ? -13.640 0.875 15.618 1.00 78.06 212 VAL A O 1
ATOM 1686 N N . LYS A 1 213 ? -13.977 3.036 16.151 1.00 73.75 213 LYS A N 1
ATOM 1687 C CA . LYS A 1 213 ? -12.859 3.573 15.355 1.00 73.75 213 LYS A CA 1
ATOM 1688 C C . LYS A 1 213 ? -11.530 2.878 15.622 1.00 73.75 213 LYS A C 1
ATOM 1690 O O . LYS A 1 213 ? -10.805 2.594 14.676 1.00 73.75 213 LYS A O 1
ATOM 1695 N N . ARG A 1 214 ? -11.218 2.569 16.885 1.00 69.00 214 ARG A N 1
ATOM 1696 C CA . ARG A 1 214 ? -9.970 1.876 17.261 1.00 69.00 214 ARG A CA 1
ATOM 1697 C C . ARG A 1 214 ? -9.846 0.471 16.671 1.00 69.00 214 ARG A C 1
ATOM 1699 O O . ARG A 1 214 ? -8.740 -0.056 16.617 1.00 69.00 214 ARG A O 1
ATOM 1706 N N . HIS A 1 215 ? -10.958 -0.119 16.242 1.00 70.38 215 HIS A N 1
ATOM 1707 C CA . HIS A 1 215 ? -11.015 -1.434 15.609 1.00 70.38 215 HIS A CA 1
ATOM 1708 C C . HIS A 1 215 ? -11.301 -1.352 14.103 1.00 70.38 215 HIS A C 1
ATOM 1710 O O . HIS A 1 215 ? -11.411 -2.391 13.448 1.00 70.38 215 HIS A O 1
ATOM 1716 N N . LEU A 1 216 ? -11.422 -0.145 13.538 1.00 68.69 216 LEU A N 1
ATOM 1717 C CA . LEU A 1 216 ? -11.629 0.031 12.110 1.00 68.69 216 LEU A CA 1
ATOM 1718 C C . LEU A 1 216 ? -10.306 -0.043 11.359 1.00 68.69 216 LEU A C 1
ATOM 1720 O O . LEU A 1 216 ? -9.327 0.628 11.670 1.00 68.69 216 LEU A O 1
ATOM 1724 N N . CYS A 1 217 ? -10.339 -0.821 10.290 1.00 66.75 217 CYS A N 1
ATOM 1725 C CA . CYS A 1 217 ? -9.438 -0.672 9.171 1.00 66.75 217 CYS A CA 1
ATOM 1726 C C . CYS A 1 217 ? -10.242 -0.101 8.006 1.00 66.75 217 CYS A C 1
ATOM 1728 O O . CYS A 1 217 ? -11.292 -0.654 7.669 1.00 66.75 217 CYS A O 1
ATOM 1730 N N . ILE A 1 218 ? -9.745 0.964 7.377 1.00 67.00 218 ILE A N 1
ATOM 1731 C CA . ILE A 1 218 ? -10.467 1.636 6.299 1.00 67.00 218 ILE A CA 1
ATOM 1732 C C . ILE A 1 218 ? -9.547 1.835 5.097 1.00 67.00 218 ILE A C 1
ATOM 1734 O O . ILE A 1 218 ? -8.378 2.199 5.235 1.00 67.00 218 ILE A O 1
ATOM 1738 N N . PHE A 1 219 ? -10.123 1.576 3.926 1.00 68.56 219 PHE A N 1
ATOM 1739 C CA . PHE A 1 219 ? -9.551 1.841 2.617 1.00 68.56 219 PHE A CA 1
ATOM 1740 C C . PHE A 1 219 ? -10.410 2.881 1.920 1.00 68.56 219 PHE A C 1
ATOM 1742 O O . PHE A 1 219 ? -11.615 2.672 1.771 1.00 68.56 219 PHE A O 1
ATOM 1749 N N . ILE A 1 220 ? -9.813 3.991 1.501 1.00 72.88 220 ILE A N 1
ATOM 1750 C CA . ILE A 1 220 ? -10.550 5.083 0.864 1.00 72.88 220 ILE A CA 1
ATOM 1751 C C . ILE A 1 220 ? -9.813 5.501 -0.393 1.00 72.88 220 ILE A C 1
ATOM 1753 O O . ILE A 1 220 ? -8.741 6.081 -0.319 1.00 72.88 220 ILE A O 1
ATOM 1757 N N . ASN A 1 221 ? -10.403 5.248 -1.552 1.00 70.19 221 ASN A N 1
ATOM 1758 C CA . ASN A 1 221 ? -9.938 5.823 -2.805 1.00 70.19 221 ASN A CA 1
ATOM 1759 C C . ASN A 1 221 ? -10.993 6.816 -3.284 1.00 70.19 221 ASN A C 1
ATOM 1761 O O . ASN A 1 221 ? -12.138 6.428 -3.514 1.00 70.19 221 ASN A O 1
ATOM 1765 N N . THR A 1 222 ? -10.627 8.090 -3.391 1.00 71.31 222 THR A N 1
ATOM 1766 C CA . THR A 1 222 ? -11.552 9.152 -3.782 1.00 71.31 222 THR A CA 1
ATOM 1767 C C . THR A 1 222 ? -10.971 10.045 -4.872 1.00 71.31 222 THR A C 1
ATOM 1769 O O . THR A 1 222 ? -9.758 10.243 -4.978 1.00 71.31 222 THR A O 1
ATOM 1772 N N . LEU A 1 223 ? -11.862 10.586 -5.699 1.00 71.81 223 LEU A N 1
ATOM 1773 C CA . LEU A 1 223 ? -11.559 11.615 -6.682 1.00 71.81 223 LEU A CA 1
ATOM 1774 C C . LEU A 1 223 ? -12.190 12.918 -6.202 1.00 71.81 223 LEU A C 1
ATOM 1776 O O . LEU A 1 223 ? -13.382 12.955 -5.905 1.00 71.81 223 LEU A O 1
ATOM 1780 N N . MET A 1 224 ? -11.392 13.974 -6.123 1.00 82.31 224 MET A N 1
ATOM 1781 C CA . MET A 1 224 ? -11.799 15.252 -5.553 1.00 82.31 224 MET A CA 1
ATOM 1782 C C . MET A 1 224 ? -11.450 16.397 -6.494 1.00 82.31 224 MET A C 1
ATOM 1784 O O . MET A 1 224 ? -10.376 16.417 -7.090 1.00 82.31 224 MET A O 1
ATOM 1788 N N . VAL A 1 225 ? -12.351 17.362 -6.635 1.00 79.88 225 VAL A N 1
ATOM 1789 C CA . VAL A 1 225 ? -12.079 18.570 -7.421 1.00 79.88 225 VAL A CA 1
ATOM 1790 C C . VAL A 1 225 ? -11.333 19.566 -6.538 1.00 79.88 225 VAL A C 1
ATOM 1792 O O . VAL A 1 225 ? -11.793 19.866 -5.440 1.00 79.88 225 VAL A O 1
ATOM 1795 N N . ASP A 1 226 ? -10.185 20.050 -7.016 1.00 84.75 226 ASP A N 1
ATOM 1796 C CA . ASP A 1 226 ? -9.327 21.035 -6.342 1.00 84.75 226 ASP A CA 1
ATOM 1797 C C . ASP A 1 226 ? -9.014 20.707 -4.864 1.00 84.75 226 ASP A C 1
ATOM 1799 O O . ASP A 1 226 ? -9.310 21.519 -3.976 1.00 84.75 226 ASP A O 1
ATOM 1803 N N . PRO A 1 227 ? -8.433 19.523 -4.572 1.00 87.75 227 PRO A N 1
ATOM 1804 C CA . PRO A 1 227 ? -8.098 19.154 -3.206 1.00 87.75 227 PRO A CA 1
ATOM 1805 C C . PRO A 1 227 ? -7.031 20.092 -2.632 1.00 87.75 227 PRO A C 1
ATOM 1807 O O . PRO A 1 227 ? -6.021 20.388 -3.269 1.00 87.75 227 PRO A O 1
ATOM 1810 N N . THR A 1 228 ? -7.249 20.532 -1.398 1.00 89.19 228 THR A N 1
ATOM 1811 C CA . THR A 1 228 ? -6.258 21.208 -0.561 1.00 89.19 228 THR A CA 1
ATOM 1812 C C . THR A 1 228 ? -5.656 20.236 0.446 1.00 89.19 228 THR A C 1
ATOM 1814 O O . THR A 1 228 ? -6.375 19.417 1.031 1.00 89.19 228 THR A O 1
ATOM 1817 N N . PHE A 1 229 ? -4.352 20.370 0.671 1.00 88.69 229 PHE A N 1
ATOM 1818 C CA . PHE A 1 229 ? -3.577 19.579 1.623 1.00 88.69 229 PHE A CA 1
ATOM 1819 C C . PHE A 1 229 ? -2.911 20.485 2.667 1.00 88.69 229 PHE A C 1
ATOM 1821 O O . PHE A 1 229 ? -2.959 21.712 2.560 1.00 88.69 229 PHE A O 1
ATOM 1828 N N . ASP A 1 230 ? -2.375 19.884 3.721 1.00 78.50 230 ASP A N 1
ATOM 1829 C CA . ASP A 1 230 ? -1.697 20.544 4.842 1.00 78.50 230 ASP A CA 1
ATOM 1830 C C . ASP A 1 230 ? -0.331 21.127 4.473 1.00 78.50 230 ASP A C 1
ATOM 1832 O O . ASP A 1 230 ? 0.058 22.186 4.970 1.00 78.50 230 ASP A O 1
ATOM 1836 N N . SER A 1 231 ? 0.390 20.440 3.595 1.00 76.25 231 SER A N 1
ATOM 1837 C CA . SER A 1 231 ? 1.749 20.784 3.213 1.00 76.25 231 SER A CA 1
ATOM 1838 C C . SER A 1 231 ? 2.033 20.376 1.759 1.00 76.25 231 SER A C 1
ATOM 1840 O O . SER A 1 231 ? 1.243 19.648 1.152 1.00 76.25 231 SER A O 1
ATOM 1842 N N . PRO A 1 232 ? 3.174 20.799 1.181 1.00 59.91 232 PRO A N 1
ATOM 1843 C CA . PRO A 1 232 ? 3.588 20.371 -0.153 1.00 59.91 232 PRO A CA 1
ATOM 1844 C C . PRO A 1 232 ? 3.681 18.841 -0.323 1.00 59.91 232 PRO A C 1
ATOM 1846 O O . PRO A 1 232 ? 3.553 18.346 -1.443 1.00 59.91 232 PRO A O 1
ATOM 1849 N N . THR A 1 233 ? 3.915 18.074 0.752 1.00 57.38 233 THR A N 1
ATOM 1850 C CA . THR A 1 233 ? 4.004 16.600 0.693 1.00 57.38 233 THR A CA 1
ATOM 1851 C C . THR A 1 233 ? 2.654 15.936 0.401 1.00 57.38 233 THR A C 1
ATOM 1853 O O . THR A 1 233 ? 2.627 14.802 -0.085 1.00 57.38 233 THR A O 1
ATOM 1856 N N . ASN A 1 234 ? 1.548 16.672 0.578 1.00 77.38 234 ASN A N 1
ATOM 1857 C CA . ASN A 1 234 ? 0.173 16.232 0.350 1.00 77.38 234 ASN A CA 1
ATOM 1858 C C . ASN A 1 234 ? -0.192 14.952 1.129 1.00 77.38 234 ASN A C 1
ATOM 1860 O O . ASN A 1 234 ? -0.880 14.069 0.611 1.00 77.38 234 ASN A O 1
ATOM 1864 N N . GLU A 1 235 ? 0.293 14.843 2.367 1.00 72.12 235 GLU A N 1
ATOM 1865 C CA . GLU A 1 235 ? 0.112 13.670 3.233 1.00 72.12 235 GLU A CA 1
ATOM 1866 C C . GLU A 1 235 ? -1.239 13.700 3.963 1.00 72.12 235 GLU A C 1
ATOM 1868 O O . GLU A 1 235 ? -1.848 12.638 4.137 1.00 72.12 235 GLU A O 1
ATOM 1873 N N . THR A 1 236 ? -1.758 14.894 4.286 1.00 81.44 236 THR A N 1
ATOM 1874 C CA . THR A 1 236 ? -3.080 15.082 4.905 1.00 81.44 236 THR A CA 1
ATOM 1875 C C . THR A 1 236 ? -4.005 15.893 4.005 1.00 81.44 236 THR A C 1
ATOM 1877 O O . THR A 1 236 ? -3.709 17.035 3.645 1.00 81.44 236 THR A O 1
ATOM 1880 N N . LEU A 1 237 ? -5.185 15.358 3.681 1.00 88.50 237 LEU A N 1
ATOM 1881 C CA . LEU A 1 237 ? -6.225 16.156 3.028 1.00 88.50 237 LEU A CA 1
ATOM 1882 C C . LEU A 1 237 ? -6.847 17.141 4.031 1.00 88.50 237 LEU A C 1
ATOM 1884 O O . LEU A 1 237 ? -7.381 16.731 5.060 1.00 88.50 237 LEU A O 1
ATOM 1888 N N . THR A 1 238 ? -6.856 18.432 3.700 1.00 92.62 238 THR A N 1
ATOM 1889 C CA . THR A 1 238 ? -7.455 19.500 4.528 1.00 92.62 238 THR A CA 1
ATOM 1890 C C . THR A 1 238 ? -8.727 20.087 3.926 1.00 92.62 238 THR A C 1
ATOM 1892 O O . THR A 1 238 ? -9.355 20.959 4.526 1.00 92.62 238 THR A O 1
ATOM 1895 N N . THR A 1 239 ? -9.121 19.621 2.737 1.00 90.50 239 THR A N 1
ATOM 1896 C CA . THR A 1 239 ? -10.322 20.100 2.039 1.00 90.50 239 THR A CA 1
ATOM 1897 C C . THR A 1 239 ? -11.541 19.952 2.952 1.00 90.50 239 THR A C 1
ATOM 1899 O O . THR A 1 239 ? -11.805 18.841 3.406 1.00 90.50 239 THR A O 1
ATOM 1902 N N . PRO A 1 240 ? -12.303 21.018 3.242 1.00 91.81 240 PRO A N 1
ATOM 1903 C CA . PRO A 1 240 ? -13.522 20.898 4.037 1.00 91.81 240 PRO A CA 1
ATOM 1904 C C . PRO A 1 240 ? -14.548 19.985 3.358 1.00 91.81 240 PRO A C 1
ATOM 1906 O O . PRO A 1 240 ? -14.650 19.976 2.128 1.00 91.81 240 PRO A O 1
ATOM 1909 N N . GLN A 1 241 ? -15.331 19.243 4.146 1.00 87.75 241 GLN A N 1
ATOM 1910 C CA . GLN A 1 241 ? -16.297 18.263 3.632 1.00 87.75 241 GLN A CA 1
ATOM 1911 C C . GLN A 1 241 ? -17.305 18.892 2.655 1.00 87.75 241 GLN A C 1
ATOM 1913 O O . GLN A 1 241 ? -17.691 18.271 1.665 1.00 87.75 241 GLN A O 1
ATOM 1918 N N . GLU A 1 242 ? -17.694 20.149 2.878 1.00 89.38 242 GLU A N 1
ATOM 1919 C CA . GLU A 1 242 ? -18.629 20.893 2.026 1.00 89.38 242 GLU A CA 1
ATOM 1920 C C . GLU A 1 242 ? -18.083 21.119 0.609 1.00 89.38 242 GLU A C 1
ATOM 1922 O O . GLU A 1 242 ? -18.843 21.382 -0.323 1.00 89.38 242 GLU A O 1
ATOM 1927 N N . ARG A 1 243 ? -16.761 21.014 0.437 1.00 88.00 243 ARG A N 1
ATOM 1928 C CA . ARG A 1 243 ? -16.051 21.222 -0.827 1.00 88.00 243 ARG A CA 1
ATOM 1929 C C . ARG A 1 243 ? -15.652 19.926 -1.528 1.00 88.00 243 ARG A C 1
ATOM 1931 O O . ARG A 1 243 ? -15.036 19.996 -2.584 1.00 88.00 243 ARG A O 1
ATOM 1938 N N . PHE A 1 244 ? -16.031 18.757 -1.008 1.00 84.12 244 PHE A N 1
ATOM 1939 C CA . PHE A 1 244 ? -15.700 17.474 -1.642 1.00 84.12 244 PHE A CA 1
ATOM 1940 C C . PHE A 1 244 ? -16.309 17.303 -3.040 1.00 84.12 244 PHE A C 1
ATOM 1942 O O . PHE A 1 244 ? -15.787 16.535 -3.846 1.00 84.12 244 PHE A O 1
ATOM 1949 N N . GLY A 1 245 ? -17.419 17.987 -3.338 1.00 74.69 245 GLY A N 1
ATOM 1950 C CA . GLY A 1 245 ? -18.105 17.899 -4.634 1.00 74.69 245 GLY A CA 1
ATOM 1951 C C . GLY A 1 245 ? -18.865 16.585 -4.870 1.00 74.69 245 GLY A C 1
ATOM 1952 O O . GLY A 1 245 ? -19.520 16.435 -5.897 1.00 74.69 245 GLY A O 1
ATOM 1953 N N . SER A 1 246 ? -18.814 15.646 -3.923 1.00 74.38 246 SER A N 1
ATOM 1954 C CA . SER A 1 246 ? -19.581 14.397 -3.900 1.00 74.38 246 SER A CA 1
ATOM 1955 C C . SER A 1 246 ? -19.806 13.938 -2.453 1.00 74.38 246 SER A C 1
ATOM 1957 O O . SER A 1 246 ? -19.094 14.373 -1.546 1.00 74.38 246 SER A O 1
ATOM 1959 N N . CYS A 1 247 ? -20.808 13.085 -2.223 1.00 79.56 247 CYS A N 1
ATOM 1960 C CA . CYS A 1 247 ? -21.081 12.474 -0.921 1.00 79.56 247 CYS A CA 1
ATOM 1961 C C . CYS A 1 247 ? -20.788 10.967 -0.940 1.00 79.56 247 CYS A C 1
ATOM 1963 O O . CYS A 1 247 ? -20.869 10.312 -1.979 1.00 79.56 247 CYS A O 1
ATOM 1965 N N . CYS A 1 248 ? -20.460 10.414 0.228 1.00 75.75 248 CYS A N 1
ATOM 1966 C CA . CYS A 1 248 ? -20.295 8.980 0.443 1.00 75.75 248 CYS A CA 1
ATOM 1967 C C . CYS A 1 248 ? -21.282 8.546 1.527 1.00 75.75 248 CYS A C 1
ATOM 1969 O O . CYS A 1 248 ? -20.962 8.579 2.715 1.00 75.75 248 CYS A O 1
ATOM 1971 N N . GLU A 1 249 ? -22.498 8.194 1.111 1.00 81.69 249 GLU A N 1
ATOM 1972 C CA . GLU A 1 249 ? -23.523 7.659 2.005 1.00 81.69 249 GLU A CA 1
ATOM 1973 C C . GLU A 1 249 ? -23.365 6.141 2.128 1.00 81.69 249 GLU A C 1
ATOM 1975 O O . GLU A 1 249 ? -23.412 5.400 1.144 1.00 81.69 249 GLU A O 1
ATOM 1980 N N . LEU A 1 250 ? -23.173 5.662 3.356 1.00 78.69 250 LEU A N 1
ATOM 1981 C CA . LEU A 1 250 ? -23.084 4.230 3.625 1.00 78.69 250 LEU A CA 1
ATOM 1982 C C . LEU A 1 250 ? -24.474 3.587 3.478 1.00 78.69 250 LEU A C 1
ATOM 1984 O O . LEU A 1 250 ? -25.478 4.164 3.885 1.00 78.69 250 LEU A O 1
ATOM 1988 N N . SER A 1 251 ? -24.559 2.369 2.946 1.00 81.38 251 SER A N 1
ATOM 1989 C CA . SER A 1 251 ? -25.826 1.617 2.947 1.00 81.38 251 SER A CA 1
ATOM 1990 C C . SER A 1 251 ? -26.045 0.905 4.285 1.00 81.38 251 SER A C 1
ATOM 1992 O O . SER A 1 251 ? -25.078 0.537 4.950 1.00 81.38 251 SER A O 1
ATOM 1994 N N . ASP A 1 252 ? -27.301 0.663 4.670 1.00 83.50 252 ASP A N 1
ATOM 1995 C CA . ASP A 1 252 ? -27.639 -0.100 5.888 1.00 83.50 252 ASP A CA 1
ATOM 1996 C C . ASP A 1 252 ? -26.972 -1.481 5.880 1.00 83.50 252 ASP A C 1
ATOM 1998 O O . ASP A 1 252 ? -26.294 -1.860 6.832 1.00 83.50 252 ASP A O 1
ATOM 2002 N N . ARG A 1 253 ? -27.026 -2.162 4.729 1.00 74.12 253 ARG A N 1
ATOM 2003 C CA . ARG A 1 253 ? -26.360 -3.449 4.498 1.00 74.12 253 ARG A CA 1
ATOM 2004 C C . ARG A 1 253 ? -24.852 -3.402 4.758 1.00 74.12 253 ARG A C 1
ATOM 2006 O O . ARG A 1 253 ? -24.281 -4.371 5.245 1.00 74.12 253 ARG A O 1
ATOM 2013 N N . PHE A 1 254 ? -24.179 -2.308 4.399 1.00 69.62 254 PHE A N 1
ATOM 2014 C CA . PHE A 1 254 ? -22.747 -2.165 4.672 1.00 69.62 254 PHE A CA 1
ATOM 2015 C C . PHE A 1 254 ? -22.478 -2.078 6.180 1.00 69.62 254 PHE A C 1
ATOM 2017 O O . PHE A 1 254 ? -21.548 -2.710 6.672 1.00 69.62 254 PHE A O 1
ATOM 2024 N N . VAL A 1 255 ? -23.309 -1.335 6.915 1.00 81.75 255 VAL A N 1
ATOM 2025 C CA . VAL A 1 255 ? -23.190 -1.183 8.373 1.00 81.75 255 VAL A CA 1
ATOM 2026 C C . VAL A 1 255 ? -23.401 -2.513 9.091 1.00 81.75 255 VAL A C 1
ATOM 2028 O O . VAL A 1 255 ? -22.619 -2.836 9.982 1.00 81.75 255 VAL A O 1
ATOM 2031 N N . GLU A 1 256 ? -24.391 -3.301 8.668 1.00 77.75 256 GLU A N 1
ATOM 2032 C CA . GLU A 1 256 ? -24.645 -4.652 9.189 1.00 77.75 256 GLU A CA 1
ATOM 2033 C C . GLU A 1 256 ? -23.414 -5.557 9.027 1.00 77.75 256 GLU A C 1
ATOM 2035 O O . GLU A 1 256 ? -22.917 -6.109 10.007 1.00 77.75 256 GLU A O 1
ATOM 2040 N N . ILE A 1 257 ? -22.845 -5.625 7.816 1.00 68.12 257 ILE A N 1
ATOM 2041 C CA . ILE A 1 257 ? -21.652 -6.442 7.524 1.00 68.12 257 ILE A CA 1
ATOM 2042 C C . ILE A 1 257 ? -20.458 -6.027 8.399 1.00 68.12 257 ILE A C 1
ATOM 2044 O O . ILE A 1 257 ? -19.716 -6.877 8.896 1.00 68.12 257 ILE A O 1
ATOM 2048 N N . VAL A 1 258 ? -20.247 -4.722 8.594 1.00 68.81 258 VAL A N 1
ATOM 2049 C CA . VAL A 1 258 ? -19.149 -4.221 9.437 1.00 68.81 258 VAL A CA 1
ATOM 2050 C C . VAL A 1 258 ? -19.391 -4.558 10.911 1.00 68.81 258 VAL A C 1
ATOM 2052 O O . VAL A 1 258 ? -18.451 -4.958 11.600 1.00 68.81 258 VAL A O 1
ATOM 2055 N N . ALA A 1 259 ? -20.631 -4.443 11.392 1.00 77.81 259 ALA A N 1
ATOM 2056 C CA . ALA A 1 259 ? -20.999 -4.784 12.764 1.00 77.81 259 ALA A CA 1
ATOM 2057 C C . ALA A 1 259 ? -20.747 -6.271 13.078 1.00 77.81 259 ALA A C 1
ATOM 2059 O O . ALA A 1 259 ? -20.168 -6.579 14.119 1.00 77.81 259 ALA A O 1
ATOM 2060 N N . GLU A 1 260 ? -21.077 -7.177 12.152 1.00 72.50 260 GLU A N 1
ATOM 2061 C CA . GLU A 1 260 ? -20.822 -8.624 12.274 1.00 72.50 260 GLU A CA 1
ATOM 2062 C C . GLU A 1 260 ? -19.324 -8.979 12.359 1.00 72.50 260 GLU A C 1
ATOM 2064 O O . GLU A 1 260 ? -18.937 -10.011 12.918 1.00 72.50 260 GLU A O 1
ATOM 2069 N N . CYS A 1 261 ? -18.448 -8.127 11.820 1.00 61.78 261 CYS A N 1
ATOM 2070 C CA . CYS A 1 261 ? -17.003 -8.349 11.850 1.00 61.78 261 CYS A CA 1
ATOM 2071 C C . CYS A 1 261 ? -16.368 -8.044 13.217 1.00 61.78 261 CYS A C 1
ATOM 2073 O O . CYS A 1 261 ? -15.256 -8.518 13.483 1.00 61.78 261 CYS A O 1
ATOM 2075 N N . LEU A 1 262 ? -17.038 -7.269 14.078 1.00 64.25 262 LEU A N 1
ATOM 2076 C CA . LEU A 1 262 ? -16.487 -6.837 15.360 1.00 64.25 262 LEU A CA 1
ATOM 2077 C C . LEU A 1 262 ? -16.500 -7.974 16.400 1.00 64.25 262 LEU A C 1
ATOM 2079 O O . LEU A 1 262 ? -17.485 -8.706 16.506 1.00 64.25 262 LEU A O 1
ATOM 2083 N N . PRO A 1 263 ? -15.444 -8.116 17.229 1.00 55.72 263 PRO A N 1
ATOM 2084 C CA . PRO A 1 263 ? -15.368 -9.163 18.252 1.00 55.72 263 PRO A CA 1
ATOM 2085 C C . PRO A 1 263 ? -16.550 -9.167 19.230 1.00 55.72 263 PRO A C 1
ATOM 2087 O O . PRO A 1 263 ? -16.946 -10.235 19.687 1.00 55.72 263 PRO A O 1
ATOM 2090 N N . ALA A 1 264 ? -17.145 -7.998 19.499 1.00 54.97 264 ALA A N 1
ATOM 2091 C CA . ALA A 1 264 ? -18.347 -7.857 20.321 1.00 54.97 264 ALA A CA 1
ATOM 2092 C C . ALA A 1 264 ? -19.549 -8.657 19.776 1.00 54.97 264 ALA A C 1
ATOM 2094 O O . ALA A 1 264 ? -20.364 -9.136 20.555 1.00 54.97 264 ALA A O 1
ATOM 2095 N N . PHE A 1 265 ? -19.625 -8.863 18.457 1.00 48.97 265 PHE A N 1
ATOM 2096 C CA . PHE A 1 265 ? -20.643 -9.696 17.812 1.00 48.97 265 PHE A CA 1
ATOM 2097 C C . PHE A 1 265 ? -20.322 -11.197 17.918 1.00 48.97 265 PHE A C 1
ATOM 2099 O O . PHE A 1 265 ? -21.216 -12.034 17.967 1.00 48.97 265 PHE A O 1
ATOM 2106 N N . LYS A 1 266 ? -19.033 -11.555 17.996 1.00 44.75 266 LYS A N 1
ATOM 2107 C CA . LYS A 1 266 ? -18.549 -12.948 18.052 1.00 44.75 266 LYS A CA 1
ATOM 2108 C C . LYS A 1 266 ? -18.568 -13.568 19.454 1.00 44.75 266 LYS A C 1
ATOM 2110 O O . LYS A 1 266 ? -18.212 -14.734 19.590 1.00 44.75 266 LYS A O 1
ATOM 2115 N N . GLN A 1 267 ? -18.949 -12.804 20.481 1.00 43.38 267 GLN A N 1
ATOM 2116 C CA . GLN A 1 267 ? -19.178 -13.303 21.847 1.00 43.38 267 GLN A CA 1
ATOM 2117 C C . GLN A 1 267 ? -20.655 -13.618 22.137 1.00 43.38 267 GLN A C 1
ATOM 2119 O O . GLN A 1 267 ? -21.000 -13.945 23.272 1.00 43.38 267 GLN A O 1
ATOM 2124 N N . LEU A 1 268 ? -21.527 -13.534 21.129 1.00 39.22 268 LEU A N 1
ATOM 2125 C CA . LEU A 1 268 ? -22.889 -14.045 21.237 1.00 39.22 268 LEU A CA 1
ATOM 2126 C C . LEU A 1 268 ? -22.880 -15.587 21.280 1.00 39.22 268 LEU A C 1
ATOM 2128 O O . LEU A 1 268 ? -22.065 -16.200 20.585 1.00 39.22 268 LEU A O 1
ATOM 2132 N N . PRO A 1 269 ? -23.749 -16.213 22.093 1.00 36.97 269 PRO A N 1
ATOM 2133 C CA . PRO A 1 269 ? -24.021 -17.645 22.004 1.00 36.97 269 PRO A CA 1
ATOM 2134 C C 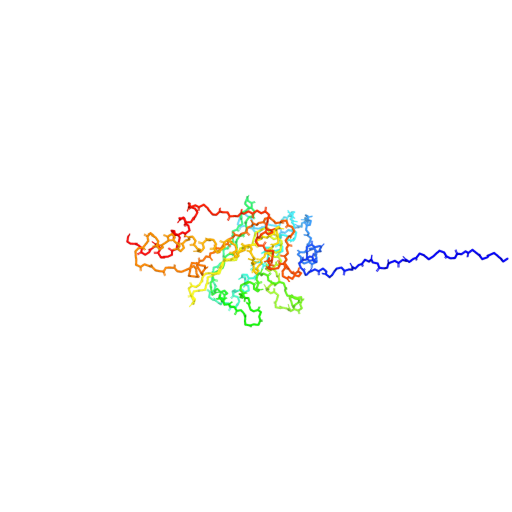. PRO A 1 269 ? -24.653 -18.041 20.662 1.00 36.97 269 PRO A C 1
ATOM 2136 O O . PRO A 1 269 ? -25.360 -17.200 20.058 1.00 36.97 269 PRO A O 1
#

Solvent-accessible surface area (backbone atoms only — not comparable to full-atom values): 16314 Å² total; per-residue (Å²): 141,85,84,80,84,86,77,85,78,82,77,76,93,77,77,80,80,72,83,70,26,75,58,55,48,46,73,76,44,39,51,85,78,42,35,48,82,54,82,44,75,45,78,40,79,43,82,52,97,95,40,81,43,78,42,81,42,77,43,39,48,23,66,53,41,34,52,48,31,50,50,50,43,56,54,50,46,40,75,78,34,79,74,33,84,49,77,48,78,48,79,40,78,92,74,75,42,76,50,80,47,68,58,54,86,38,69,66,92,47,64,37,88,88,79,71,42,43,45,63,39,50,46,49,46,54,91,58,87,69,62,79,79,49,98,78,70,60,44,54,40,39,32,49,34,37,72,78,31,92,74,58,82,55,81,39,52,23,83,90,73,76,44,68,50,41,60,32,37,27,50,70,75,38,60,15,49,70,33,32,44,69,50,50,58,52,48,49,52,51,15,50,51,31,26,51,51,47,48,75,75,41,86,95,58,86,61,50,40,70,63,46,47,70,72,57,66,56,77,44,82,46,76,55,66,85,75,42,49,78,52,75,70,37,32,28,38,60,44,55,75,91,57,39,86,68,86,88,81,82,52,71,70,56,42,52,58,55,42,64,70,36,69,83,53,70,72,59,134

Organism: NCBI:txid240449

InterPro domains:
  IPR013506 DNA topoisomerase, type IIA, subunit B, domain 2 [PF00204] (163-258)
  IPR020568 Ribosomal protein uS5 domain 2-type superfamily [SSF54211] (148-260)
  IPR036890 Histidine kinase/HSP90-like ATPase superfamily [G3DSA:3.30.565.10] (20-212)
  IPR036890 Histidine kinase/HSP90-like ATPase superfamily [SSF55874] (21-175)
  IPR050634 DNA Topoisomerase II [PTHR10169] (21-168)

Nearest PDB structures (foldseek):
  1pvg-assembly1_B  TM=5.582E-01  e=6.604E-18  Saccharomyces cerevisiae
  1pvg-assembly1_A  TM=5.607E-01  e=2.157E-17  Saccharomyces cerevisiae
  4gfh-assembly1_F  TM=5.614E-01  e=3.463E-17  Saccharomyces cerevisiae S288C
  4gfh-assembly1_A  TM=5.614E-01  e=3.463E-17  Saccharomyces cerevisiae S288C
  1qzr-assembly1_B  TM=5.582E-01  e=5.241E-17  Saccharomyces cerevisiae

pLDDT: mean 74.57, std 16.81, range [28.06, 95.75]

Radius of gyration: 24.36 Å; Cα contacts (8 Å, |Δi|>4): 362; chains: 1; bounding box: 54×91×61 Å

Secondary structure (DSSP, 8-state):
---PPPP--------------HHHHHHHSTHHHH---S-EEEEEEEEETTEEEEEEEEE-HHHHHHHHHHHHHHHHHHHH-TT---EEEEEETTTTEEEEEE-SSPPP--B-TTT-SBHHHHHHT---GGGGS-S--SSHHHHHHHHT-SS--EEEEETTTTEEEEEEEEETTEE-TTEEHHHHHHHHHHHHHHHHHHHHHSTT----HHHHHHT--EEEEE--SS--BSSTT--EE---GGGSSS--PPPHHHHHHHHHHSTTTTT--

Mean predicted aligned error: 14.73 Å

Sequence (269 aa):
MNLEPQSSSTQNPHAGQGVESPRERILLHPEDYVGSVENRSKELWVYESRSMTRRLVTYVPALYKIFDEILLFAADKKQRDPTMNFLNVVVDASRCHISVYCNGHGIPIDVDQEEGIYMAEMIFGHLSDCDRNAEETTGYGVKLANIFSTEFVVEIFDSRCEKKYKQVSFVNKIATTAGGTHVDYVSNQIAARVAKFLNENLQGVNIVEHEVKRHLCIFINTLMVDPTFDSPTNETLTTPQERFGSCCELSDRFVEIVAECLPAFKQLP

Foldseek 3Di:
DDDDDDDDPPPDPDDDPDPADPLNCCVVCVCVPQRAQDWDWDFDFDQDPNDTDTDIDIDGSSVVQLVVLVVVLLVVVCVVFVPKDDWDWDQDPVVRDIDIDIDGAWDDQDADPPVRHGPVLVQQPDDDPVCPPDPPNNRRSNVSNLSPDLWDWDWTAHPVVRAIDIEFEEEQSQTLSREADQCCQVLQLLLVLLQVVCPVVPPPDRRHSVNLSSVDHDHYYYYADPWDAPDSSRNYTHDHPVRRVDDDDDDPVNSVVSNCPDVVVVPDD